Protein AF-A0A920RJ28-F1 (afdb_monomer)

Nearest PDB structures (foldseek):
  8qcb-assembly1_C  TM=6.343E-01  e=2.224E+00  Saccharomyces cerevisiae
  5ijn-assembly1_A  TM=5.041E-01  e=1.666E+00  Homo sapiens
  5ijn-assembly1_E  TM=5.041E-01  e=1.666E+00  Homo sapiens
  5a9q-assembly1_A  TM=4.238E-01  e=1.177E+00  Homo sapiens
  8ck1-assembly1_A  TM=4.047E-01  e=2.356E+00  Ribes

Sequence (187 aa):
MQGGYFAKSFAKHGPLHHLYTYGHFQPVFRGGLAGGPTTGGTIYRGHTLPAAFRGRFLCGNFLGHTGSSWSVQSTASTVAVKPHGVWLNSNDTWFGPTDLCYGPAGAVYFCRLPRSPDGTSRSRCEVGPKGNGRIYRVQAAGAAATGPGIDVVSLSSDELVKVARTSQRVVRRPGTCRNGGGVGTRR

Mean predicted aligned error: 12.64 Å

Structure (mmCIF, N/CA/C/O backbone):
data_AF-A0A920RJ28-F1
#
_entry.id   AF-A0A920RJ28-F1
#
loop_
_atom_site.group_PDB
_atom_site.id
_atom_site.type_symbol
_atom_site.label_atom_id
_atom_site.label_alt_id
_atom_site.label_comp_id
_atom_site.label_asym_id
_atom_site.label_entity_id
_atom_site.label_seq_id
_atom_site.pdbx_PDB_ins_code
_atom_site.Cartn_x
_atom_site.Cartn_y
_atom_site.Cartn_z
_atom_site.occupancy
_atom_site.B_iso_or_equiv
_atom_site.auth_seq_id
_atom_site.auth_comp_id
_atom_site.auth_asym_id
_atom_site.auth_atom_id
_atom_site.pdbx_PDB_model_num
ATOM 1 N N . MET A 1 1 ? 9.238 -17.268 -2.766 1.00 64.44 1 MET A N 1
ATOM 2 C CA . MET A 1 1 ? 9.645 -18.680 -2.629 1.00 64.44 1 MET A CA 1
ATOM 3 C C . MET A 1 1 ? 11.047 -18.725 -2.067 1.00 64.44 1 MET A C 1
ATOM 5 O O . MET A 1 1 ? 11.908 -18.021 -2.582 1.00 64.44 1 MET A O 1
ATOM 9 N N . GLN A 1 2 ? 11.267 -19.515 -1.023 1.00 78.56 2 GLN A N 1
ATOM 10 C CA . GLN A 1 2 ? 12.614 -19.789 -0.534 1.00 78.56 2 GLN A CA 1
ATOM 11 C C . GLN A 1 2 ? 13.383 -20.575 -1.609 1.00 78.56 2 GLN A C 1
ATOM 13 O O . GLN A 1 2 ? 12.824 -21.488 -2.207 1.00 78.56 2 GLN A O 1
ATOM 18 N N . GLY A 1 3 ? 14.619 -20.170 -1.914 1.00 82.56 3 GLY A N 1
ATOM 19 C CA . GLY A 1 3 ? 15.459 -20.814 -2.936 1.00 82.56 3 GLY A CA 1
ATOM 20 C C . GLY A 1 3 ? 15.139 -20.472 -4.401 1.00 82.56 3 GLY A C 1
ATOM 21 O O . GLY A 1 3 ? 15.811 -20.973 -5.295 1.00 82.56 3 GLY A O 1
ATOM 22 N N . GLY A 1 4 ? 14.146 -19.620 -4.679 1.00 84.44 4 GLY A N 1
ATOM 23 C CA . GLY A 1 4 ? 13.831 -19.195 -6.048 1.00 84.44 4 GLY A CA 1
ATOM 24 C C . GLY A 1 4 ? 14.775 -18.109 -6.579 1.00 84.44 4 GLY A C 1
ATOM 25 O O . GLY A 1 4 ? 15.183 -17.219 -5.834 1.00 84.44 4 GLY A O 1
ATOM 26 N N . TYR A 1 5 ? 15.061 -18.138 -7.884 1.00 87.88 5 TYR A N 1
ATOM 27 C CA . TYR A 1 5 ? 15.768 -17.065 -8.593 1.00 87.88 5 TYR A CA 1
ATOM 28 C C . TYR A 1 5 ? 14.782 -16.095 -9.249 1.00 87.88 5 TYR A C 1
ATOM 30 O O . TYR A 1 5 ? 13.741 -16.505 -9.759 1.00 87.88 5 TYR A O 1
ATOM 38 N N . PHE A 1 6 ? 15.124 -14.809 -9.276 1.00 87.50 6 PHE A N 1
ATOM 39 C CA . PHE A 1 6 ? 14.311 -13.745 -9.872 1.00 87.50 6 PHE A CA 1
ATOM 40 C C . PHE A 1 6 ? 15.104 -13.039 -10.967 1.00 87.50 6 PHE A C 1
ATOM 42 O O . PHE A 1 6 ? 16.331 -12.939 -10.879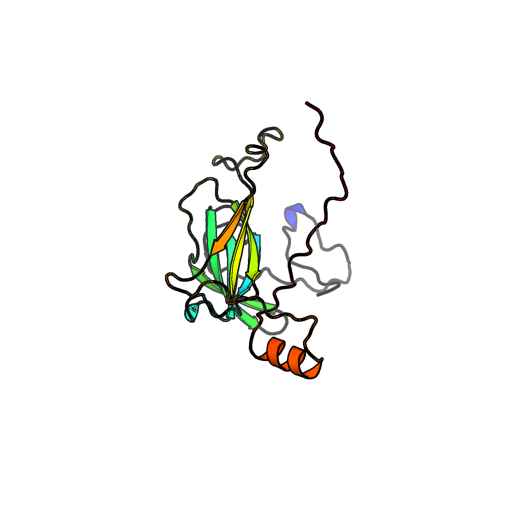 1.00 87.50 6 PHE A O 1
ATOM 49 N N . ALA A 1 7 ? 14.407 -12.554 -11.994 1.00 87.00 7 ALA A N 1
ATOM 50 C CA . ALA A 1 7 ? 15.027 -11.797 -13.072 1.00 87.00 7 ALA A CA 1
ATOM 51 C C . ALA A 1 7 ? 15.840 -10.620 -12.510 1.00 87.00 7 ALA A C 1
ATOM 53 O O . ALA A 1 7 ? 15.352 -9.827 -11.700 1.00 87.00 7 ALA A O 1
ATOM 54 N N . LYS A 1 8 ? 17.085 -10.504 -12.970 1.00 83.38 8 LYS A N 1
ATOM 55 C CA . LYS A 1 8 ? 18.011 -9.416 -12.649 1.00 83.38 8 LYS A CA 1
ATOM 56 C C . LYS A 1 8 ? 18.623 -8.881 -13.938 1.00 83.38 8 LYS A C 1
ATOM 58 O O . LYS A 1 8 ? 18.561 -9.533 -14.977 1.00 83.38 8 LYS A O 1
ATOM 63 N N . SER A 1 9 ? 19.264 -7.715 -13.874 1.00 83.44 9 SER A N 1
ATOM 64 C CA . SER A 1 9 ? 20.108 -7.264 -14.986 1.00 83.44 9 SER A CA 1
ATOM 65 C C . SER A 1 9 ? 21.349 -8.158 -15.073 1.00 83.44 9 SER A C 1
ATOM 67 O O . SER A 1 9 ? 22.323 -7.951 -14.350 1.00 83.44 9 SER A O 1
ATOM 69 N N . PHE A 1 10 ? 21.296 -9.185 -15.926 1.00 84.94 10 PHE A N 1
ATOM 70 C CA . PHE A 1 10 ? 22.378 -10.162 -16.094 1.00 84.94 10 PHE A CA 1
ATOM 71 C C . PHE A 1 10 ? 23.669 -9.524 -16.610 1.00 84.94 10 PHE A C 1
ATOM 73 O O . PHE A 1 10 ? 24.748 -9.914 -16.178 1.00 84.94 10 PHE A O 1
ATOM 80 N N . ALA A 1 11 ? 23.565 -8.481 -17.437 1.00 85.94 11 ALA A N 1
ATOM 81 C CA . ALA A 1 11 ? 24.721 -7.717 -17.901 1.00 85.94 11 ALA A CA 1
ATOM 82 C C . ALA A 1 11 ? 25.477 -7.035 -16.746 1.00 85.94 11 ALA A C 1
ATOM 84 O O . ALA A 1 11 ? 26.701 -6.993 -16.745 1.00 85.94 11 ALA A O 1
ATOM 85 N N . LYS A 1 12 ? 24.757 -6.528 -15.735 1.00 89.56 12 LYS A N 1
ATOM 86 C CA . LYS A 1 12 ? 25.361 -5.857 -14.574 1.00 89.56 12 LYS A CA 1
ATOM 87 C C . LYS A 1 12 ? 25.772 -6.827 -13.465 1.00 89.56 12 LYS A C 1
ATOM 89 O O . LYS A 1 12 ? 26.723 -6.564 -12.739 1.00 89.56 12 LYS A O 1
ATOM 94 N N . HIS A 1 13 ? 25.012 -7.902 -13.277 1.00 85.75 13 HIS A N 1
ATOM 95 C CA . HIS A 1 13 ? 25.102 -8.754 -12.089 1.00 85.75 13 HIS A CA 1
ATOM 96 C C . HIS A 1 13 ? 25.598 -10.176 -12.379 1.00 85.75 13 HIS A C 1
ATOM 98 O O . HIS A 1 13 ? 25.568 -11.012 -11.474 1.00 85.75 13 HIS A O 1
ATOM 104 N N . GLY A 1 14 ? 26.002 -10.473 -13.616 1.00 87.62 14 GLY A N 1
ATOM 105 C CA . GLY A 1 14 ? 26.472 -11.793 -14.034 1.00 87.62 14 GLY A CA 1
ATOM 106 C C . GLY A 1 14 ? 25.375 -12.869 -14.064 1.00 87.62 14 GLY A C 1
ATOM 107 O O . GLY A 1 14 ? 24.201 -12.574 -13.804 1.00 87.62 14 GLY A O 1
ATOM 108 N N . PRO A 1 15 ? 25.739 -14.128 -14.368 1.00 88.25 15 PRO A N 1
ATOM 109 C CA . PRO A 1 15 ? 24.810 -15.258 -14.444 1.00 88.25 15 PRO A CA 1
ATOM 110 C C . PRO A 1 15 ? 24.183 -15.619 -13.084 1.00 88.25 15 PRO A C 1
ATOM 112 O O . PRO A 1 15 ? 24.455 -15.001 -12.048 1.00 88.25 15 PRO A O 1
ATOM 115 N N . LEU A 1 16 ? 23.277 -16.600 -13.086 1.00 88.75 16 LEU A N 1
ATOM 116 C CA . LEU A 1 16 ? 22.742 -17.186 -11.853 1.00 88.75 16 LEU A CA 1
ATOM 117 C C . LEU A 1 16 ? 23.858 -17.964 -11.140 1.00 88.75 16 LEU A C 1
ATOM 119 O O . LEU A 1 16 ? 24.674 -18.613 -11.784 1.00 88.75 16 LEU A O 1
ATOM 123 N N . HIS A 1 17 ? 23.905 -17.884 -9.809 1.00 86.56 17 HIS A N 1
ATOM 124 C CA . HIS A 1 17 ? 25.031 -18.409 -9.022 1.00 86.56 17 HIS A CA 1
ATOM 125 C C . HIS A 1 17 ? 25.056 -19.944 -8.888 1.00 86.56 17 HIS A C 1
ATOM 127 O O . HIS A 1 17 ? 26.008 -20.475 -8.328 1.00 86.56 17 HIS A O 1
ATOM 133 N N . HIS A 1 18 ? 24.036 -20.660 -9.370 1.00 87.69 18 HIS A N 1
ATOM 134 C CA . HIS A 1 18 ? 23.936 -22.115 -9.245 1.00 87.69 18 HIS A CA 1
ATOM 135 C C . HIS A 1 18 ? 23.784 -22.771 -10.620 1.00 87.69 18 HIS A C 1
ATOM 137 O O . HIS A 1 18 ? 22.869 -22.430 -11.372 1.00 87.69 18 HIS A O 1
ATOM 143 N N . LEU A 1 19 ? 24.674 -23.721 -10.928 1.00 83.94 19 LEU A N 1
ATOM 144 C CA . LEU A 1 19 ? 24.798 -24.370 -12.242 1.00 83.94 19 LEU A CA 1
ATOM 145 C C . LEU A 1 19 ? 23.541 -25.148 -12.658 1.00 83.94 19 LEU A C 1
ATOM 147 O O . LEU A 1 19 ? 23.225 -25.208 -13.840 1.00 83.94 19 LEU A O 1
ATOM 151 N N . TYR A 1 20 ? 22.785 -25.676 -11.694 1.00 87.25 20 TYR A N 1
ATOM 152 C CA . TYR A 1 20 ? 21.543 -26.420 -11.940 1.00 87.25 20 TYR A CA 1
ATOM 153 C C . TYR A 1 20 ? 20.296 -25.538 -11.806 1.00 87.25 20 TYR A C 1
ATOM 155 O O . TYR A 1 20 ? 19.259 -25.968 -11.301 1.00 87.25 20 TYR A O 1
ATOM 163 N N . THR A 1 21 ? 20.401 -24.263 -12.187 1.00 86.62 21 THR A N 1
ATOM 164 C CA . THR A 1 21 ? 19.252 -23.353 -12.195 1.00 86.62 21 THR A CA 1
ATOM 165 C C . THR A 1 21 ? 18.575 -23.382 -13.554 1.00 86.62 21 THR A C 1
ATOM 167 O O . THR A 1 21 ? 19.073 -22.807 -14.516 1.00 86.62 21 THR A O 1
ATOM 170 N N . TYR A 1 22 ? 17.403 -24.006 -13.618 1.00 87.25 22 TYR A N 1
ATOM 171 C CA . TYR A 1 22 ? 16.651 -24.176 -14.866 1.00 87.25 22 TYR A CA 1
ATOM 172 C C . TYR A 1 22 ? 15.768 -22.975 -15.239 1.00 87.25 22 TYR A C 1
ATOM 174 O O . TYR A 1 22 ? 15.120 -22.982 -16.281 1.00 87.25 22 TYR A O 1
ATOM 182 N N . GLY A 1 23 ? 15.714 -21.931 -14.407 1.00 87.81 23 GLY A N 1
ATOM 183 C CA . GLY A 1 23 ? 14.909 -20.750 -14.698 1.00 87.81 23 GLY A CA 1
ATOM 184 C C . GLY A 1 23 ? 14.885 -19.717 -13.579 1.00 87.81 23 GLY A C 1
ATOM 185 O O . GLY A 1 23 ? 15.504 -19.877 -12.528 1.00 87.81 23 GLY A O 1
ATOM 186 N N . HIS A 1 24 ? 14.158 -18.630 -13.821 1.00 88.06 24 HIS A N 1
ATOM 187 C CA . HIS A 1 24 ? 13.937 -17.562 -12.855 1.00 88.06 24 HIS A CA 1
ATOM 188 C C . HIS A 1 24 ? 12.551 -16.941 -13.049 1.00 88.06 24 HIS A C 1
ATOM 190 O O . HIS A 1 24 ? 12.011 -16.915 -14.156 1.00 88.06 24 HIS A O 1
ATOM 196 N N . PHE A 1 25 ? 11.979 -16.410 -11.972 1.00 87.19 25 PHE A N 1
ATOM 197 C CA . PHE A 1 25 ? 10.703 -15.709 -12.022 1.00 87.19 25 PHE A CA 1
ATOM 198 C C . PHE A 1 25 ? 10.869 -14.353 -12.698 1.00 87.19 25 PHE A C 1
ATOM 200 O O . PHE A 1 25 ? 11.724 -13.548 -12.311 1.00 87.19 25 PHE A O 1
ATOM 207 N N . GLN A 1 26 ? 10.025 -14.094 -13.692 1.00 85.62 26 GLN A N 1
ATOM 208 C CA . GLN A 1 26 ? 9.959 -12.788 -14.331 1.00 85.62 26 GLN A CA 1
ATOM 209 C C . GLN A 1 26 ? 9.373 -11.743 -13.374 1.00 85.62 26 GLN A C 1
ATOM 211 O O . GLN A 1 26 ? 8.572 -12.088 -12.496 1.00 85.62 26 GLN A O 1
ATOM 216 N N . PRO A 1 27 ? 9.747 -10.459 -13.518 1.00 80.88 27 PRO A N 1
ATOM 217 C CA . PRO A 1 27 ? 9.109 -9.394 -12.770 1.00 80.88 27 PRO A CA 1
ATOM 218 C C . PRO A 1 27 ? 7.626 -9.349 -13.128 1.00 80.88 27 PRO A C 1
ATOM 220 O O . PRO A 1 27 ? 7.249 -9.500 -14.289 1.00 80.88 27 PRO A O 1
ATOM 223 N N . VAL A 1 28 ? 6.782 -9.088 -12.135 1.00 80.75 28 VAL A N 1
ATOM 224 C CA . VAL A 1 28 ? 5.360 -8.853 -12.381 1.00 80.75 28 VAL A CA 1
ATOM 225 C C . VAL A 1 28 ? 5.213 -7.624 -13.284 1.00 80.75 28 VAL A C 1
ATOM 227 O O . VAL A 1 28 ? 5.706 -6.541 -12.951 1.00 80.75 28 VAL A O 1
ATOM 230 N N . PHE A 1 29 ? 4.543 -7.790 -14.427 1.00 72.38 29 PHE A N 1
ATOM 231 C CA . PHE A 1 29 ? 4.289 -6.704 -15.371 1.00 72.38 29 PHE A CA 1
ATOM 232 C C . PHE A 1 29 ? 3.401 -5.630 -14.728 1.00 72.38 29 PHE A C 1
ATOM 234 O O . PHE A 1 29 ? 2.326 -5.925 -14.217 1.00 72.38 29 PHE A O 1
ATOM 241 N N . ARG A 1 30 ? 3.853 -4.370 -14.750 1.00 67.69 30 ARG A N 1
ATOM 242 C CA . ARG A 1 30 ? 3.232 -3.254 -14.007 1.00 67.69 30 ARG A CA 1
ATOM 243 C C . ARG A 1 30 ? 2.289 -2.382 -14.842 1.00 67.69 30 ARG A C 1
ATOM 245 O O . ARG A 1 30 ? 1.979 -1.267 -14.436 1.00 67.69 30 ARG A O 1
ATOM 252 N N . GLY A 1 31 ? 1.850 -2.846 -16.013 1.00 63.41 31 GLY A N 1
ATOM 253 C CA . GLY A 1 31 ? 0.795 -2.177 -16.788 1.00 63.41 31 GLY A CA 1
ATOM 254 C C . GLY A 1 31 ? 1.053 -0.706 -17.150 1.00 63.41 31 GLY A C 1
ATOM 255 O O . GLY A 1 31 ? 0.093 0.022 -17.367 1.00 63.41 31 GLY A O 1
ATOM 256 N N . GLY A 1 32 ? 2.312 -0.253 -17.180 1.00 61.50 32 GLY A N 1
ATOM 257 C CA . GLY A 1 32 ? 2.684 1.078 -17.672 1.00 61.50 32 GLY A CA 1
ATOM 258 C C . GLY A 1 32 ? 2.475 2.267 -16.725 1.00 61.50 32 GLY A C 1
ATOM 259 O O . GLY A 1 32 ? 2.613 3.398 -17.183 1.00 61.50 32 GLY A O 1
ATOM 260 N N . LEU A 1 33 ? 2.175 2.080 -15.428 1.00 63.50 33 LEU A N 1
ATOM 261 C CA . LEU A 1 33 ? 2.169 3.231 -14.508 1.00 63.50 33 LEU A CA 1
ATOM 262 C C . LEU A 1 33 ? 3.578 3.822 -14.362 1.00 63.50 33 LEU A C 1
ATOM 264 O O . LEU A 1 33 ? 4.526 3.116 -14.014 1.00 63.50 33 LEU A O 1
ATOM 268 N N . ALA A 1 34 ? 3.683 5.132 -14.590 1.00 59.66 34 ALA A N 1
ATOM 269 C CA . ALA A 1 34 ? 4.899 5.897 -14.365 1.00 59.66 34 ALA A CA 1
ATOM 270 C C . ALA A 1 34 ? 5.198 6.005 -12.860 1.00 59.66 34 ALA A C 1
ATOM 272 O O . ALA A 1 34 ? 4.321 6.297 -12.044 1.00 59.66 34 ALA A O 1
ATOM 273 N N . GLY A 1 35 ? 6.451 5.767 -12.487 1.00 56.12 35 GLY A N 1
ATOM 274 C CA . GLY A 1 35 ? 6.881 5.714 -11.093 1.00 56.12 35 GLY A CA 1
ATOM 275 C C . GLY A 1 35 ? 7.811 4.535 -10.857 1.00 56.12 35 GLY A C 1
ATOM 276 O O . GLY A 1 35 ? 7.706 3.500 -11.510 1.00 56.12 35 GLY A O 1
ATOM 277 N N . GLY A 1 36 ? 8.772 4.716 -9.957 1.00 59.28 36 GLY A N 1
ATOM 278 C CA . GLY A 1 36 ? 9.772 3.704 -9.630 1.00 59.28 36 GLY A CA 1
ATOM 279 C C . GLY A 1 36 ? 9.195 2.469 -8.924 1.00 59.28 36 GLY A C 1
ATOM 280 O O . GLY A 1 36 ? 7.993 2.206 -8.977 1.00 59.28 36 GLY A O 1
ATOM 281 N N . PRO A 1 37 ? 10.033 1.661 -8.253 1.00 59.16 37 PRO A N 1
ATOM 282 C CA . PRO A 1 37 ? 9.531 0.572 -7.421 1.00 59.16 37 PRO A CA 1
ATOM 283 C C . PRO A 1 37 ? 8.493 1.098 -6.427 1.00 59.16 37 PRO A C 1
ATOM 285 O O . PRO A 1 37 ? 8.735 2.086 -5.737 1.00 59.16 37 PRO A O 1
ATOM 288 N N . THR A 1 38 ? 7.337 0.437 -6.378 1.00 73.19 38 THR A N 1
ATOM 289 C CA . THR A 1 38 ? 6.329 0.685 -5.350 1.00 73.19 38 THR A CA 1
ATOM 290 C C . THR A 1 38 ? 6.970 0.419 -3.994 1.00 73.19 38 THR A C 1
ATOM 292 O O . THR A 1 38 ? 7.473 -0.683 -3.753 1.00 73.19 38 THR A O 1
ATOM 295 N N . THR A 1 39 ? 7.010 1.435 -3.143 1.00 79.88 39 THR A N 1
ATOM 296 C CA . THR A 1 39 ? 7.654 1.390 -1.831 1.00 79.88 39 THR A CA 1
ATOM 297 C C . THR A 1 39 ? 6.615 1.086 -0.773 1.00 79.88 39 THR A C 1
ATOM 299 O O . THR A 1 39 ? 5.679 1.865 -0.574 1.00 79.88 39 THR A O 1
ATOM 302 N N . GLY A 1 40 ? 6.781 -0.075 -0.139 1.00 86.06 40 GLY A N 1
ATOM 303 C CA . GLY A 1 40 ? 5.833 -0.598 0.835 1.00 86.06 40 GLY A CA 1
ATOM 304 C C . GLY A 1 40 ? 4.423 -0.762 0.266 1.00 86.06 40 GLY A C 1
ATOM 305 O O . GLY A 1 40 ? 4.122 -0.422 -0.884 1.00 86.06 40 GLY A O 1
ATOM 306 N N . GLY A 1 41 ? 3.532 -1.336 1.061 1.00 90.44 41 GLY A N 1
ATOM 307 C CA . GLY A 1 41 ? 2.168 -1.566 0.612 1.00 90.44 41 GLY A CA 1
ATOM 308 C C . GLY A 1 41 ? 1.462 -2.692 1.336 1.00 90.44 41 GLY A C 1
ATOM 309 O O . GLY A 1 41 ? 2.067 -3.536 1.993 1.00 90.44 41 GLY A O 1
ATOM 310 N N . THR A 1 42 ? 0.145 -2.721 1.177 1.00 92.62 42 THR A N 1
ATOM 311 C CA . THR A 1 42 ? -0.708 -3.725 1.806 1.00 92.62 42 THR A CA 1
ATOM 312 C C . THR A 1 42 ? -1.959 -3.987 0.974 1.00 92.62 42 THR A C 1
ATOM 314 O O . THR A 1 42 ? -2.424 -3.120 0.231 1.00 92.62 42 THR A O 1
ATOM 317 N N . ILE A 1 43 ? -2.529 -5.186 1.106 1.00 92.69 43 ILE A N 1
ATOM 318 C CA . ILE A 1 43 ? -3.866 -5.481 0.583 1.00 92.69 43 ILE A CA 1
ATOM 319 C C . ILE A 1 43 ? -4.884 -4.872 1.541 1.00 92.69 43 ILE A C 1
ATOM 321 O O . ILE A 1 43 ? -5.000 -5.304 2.689 1.00 92.69 43 ILE A O 1
ATOM 325 N N . TYR A 1 44 ? -5.632 -3.875 1.080 1.00 93.00 44 TYR A N 1
ATOM 326 C CA . TYR A 1 44 ? -6.584 -3.171 1.923 1.00 93.00 44 TYR A CA 1
ATOM 327 C C . TYR A 1 44 ? -7.800 -4.044 2.244 1.00 93.00 44 TYR A C 1
ATOM 329 O O . TYR A 1 44 ? -8.613 -4.353 1.373 1.00 93.00 44 TYR A O 1
ATOM 337 N N . ARG A 1 45 ? -7.947 -4.425 3.515 1.00 89.62 45 ARG A N 1
ATOM 338 C CA . ARG A 1 45 ? -9.108 -5.183 4.025 1.00 89.62 45 ARG A CA 1
ATOM 339 C C . ARG A 1 45 ? -9.964 -4.371 5.000 1.00 89.62 45 ARG A C 1
ATOM 341 O O . ARG A 1 45 ? -10.883 -4.906 5.609 1.00 89.62 45 ARG A O 1
ATOM 348 N N . GLY A 1 46 ? -9.669 -3.077 5.133 1.00 85.12 46 GLY A N 1
ATOM 349 C CA . GLY A 1 46 ? -10.450 -2.157 5.948 1.00 85.12 46 GLY A CA 1
ATOM 350 C C . GLY A 1 46 ? -11.809 -1.817 5.329 1.00 85.12 46 GLY A C 1
ATOM 351 O O . GLY A 1 46 ? -12.123 -2.167 4.191 1.00 85.12 46 GLY A O 1
ATOM 352 N N . HIS A 1 47 ? -12.626 -1.103 6.099 1.00 85.12 47 HIS A N 1
ATOM 353 C CA . HIS A 1 47 ? -14.000 -0.767 5.724 1.00 85.12 47 HIS A CA 1
ATOM 354 C C . HIS A 1 47 ? -14.243 0.734 5.538 1.00 85.12 47 HIS A C 1
ATOM 356 O O . HIS A 1 47 ? -15.289 1.089 4.999 1.00 85.12 47 HIS A O 1
ATOM 362 N N . THR A 1 48 ? -13.310 1.597 5.956 1.00 86.38 48 THR A N 1
ATOM 363 C CA . THR A 1 48 ? -13.509 3.055 5.977 1.00 86.38 48 THR A CA 1
ATOM 364 C C . THR A 1 48 ? -13.192 3.744 4.662 1.00 86.38 48 THR A C 1
ATOM 366 O O . THR A 1 48 ? -13.732 4.813 4.421 1.00 86.38 48 THR A O 1
ATOM 369 N N . LEU A 1 49 ? -12.297 3.204 3.833 1.00 88.38 49 LEU A N 1
ATOM 370 C CA . LEU A 1 49 ? -12.122 3.706 2.471 1.00 88.38 49 LEU A CA 1
ATOM 371 C C . LEU A 1 49 ? -13.283 3.223 1.586 1.00 88.38 49 LEU A C 1
ATOM 373 O O . LEU A 1 49 ? -13.899 2.196 1.901 1.00 88.38 49 LEU A O 1
ATOM 377 N N . PRO A 1 50 ? -13.564 3.920 0.466 1.00 89.25 50 PRO A N 1
ATOM 378 C CA . PRO A 1 50 ? -14.565 3.490 -0.504 1.00 89.25 50 PRO A CA 1
ATOM 379 C C . PRO A 1 50 ? -14.437 2.009 -0.864 1.00 89.25 50 PRO A C 1
ATOM 381 O O . PRO A 1 50 ? -13.327 1.487 -0.997 1.00 89.25 50 PRO A O 1
ATOM 384 N N . ALA A 1 51 ? -15.577 1.341 -1.070 1.00 89.56 51 ALA A N 1
ATOM 385 C CA . ALA A 1 51 ? -15.633 -0.096 -1.346 1.00 89.56 51 ALA A CA 1
ATOM 386 C C . ALA A 1 51 ? -14.740 -0.515 -2.525 1.00 89.56 51 ALA A C 1
ATOM 388 O O . ALA A 1 51 ? -14.180 -1.607 -2.508 1.00 89.56 51 ALA A O 1
ATOM 389 N N . ALA A 1 52 ? -14.529 0.388 -3.489 1.00 90.38 52 ALA A N 1
ATOM 390 C CA . ALA A 1 52 ? -13.620 0.194 -4.609 1.00 90.38 52 ALA A CA 1
ATOM 391 C C . ALA A 1 52 ? -12.189 -0.182 -4.184 1.00 90.38 52 ALA A C 1
ATOM 393 O O . ALA A 1 52 ? -11.541 -0.927 -4.904 1.00 90.38 52 ALA A O 1
ATOM 394 N N . PHE A 1 53 ? -11.683 0.284 -3.038 1.00 91.31 53 PHE A N 1
ATOM 395 C CA . PHE A 1 53 ? -10.324 -0.033 -2.579 1.00 91.31 53 PHE A CA 1
ATOM 396 C C . PHE A 1 53 ? -10.213 -1.367 -1.836 1.00 91.31 53 PHE A C 1
ATOM 398 O O . PHE A 1 53 ? -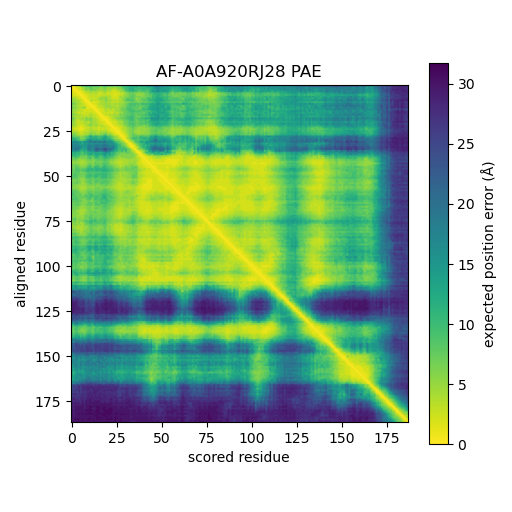9.102 -1.839 -1.603 1.00 91.31 53 PHE A O 1
ATOM 405 N N . ARG A 1 54 ? -11.329 -1.995 -1.456 1.00 91.31 54 ARG A N 1
ATOM 406 C CA . ARG A 1 54 ? -11.312 -3.261 -0.712 1.00 91.31 54 ARG A CA 1
ATOM 407 C C . ARG A 1 54 ? -10.744 -4.378 -1.584 1.00 91.31 54 ARG A C 1
ATOM 409 O O . ARG A 1 54 ? -11.120 -4.527 -2.741 1.00 91.31 54 ARG A O 1
ATOM 416 N N . GLY A 1 55 ? -9.804 -5.139 -1.030 1.00 91.56 55 GLY A N 1
ATOM 417 C CA . GLY A 1 55 ? -9.073 -6.189 -1.742 1.00 91.56 55 GLY A CA 1
ATOM 418 C C . GLY A 1 55 ? -8.025 -5.675 -2.734 1.00 91.56 55 GLY A C 1
ATOM 419 O O . GLY A 1 55 ? -7.332 -6.488 -3.341 1.00 91.56 55 GLY A O 1
ATOM 420 N N . ARG A 1 56 ? -7.865 -4.353 -2.896 1.00 92.44 56 ARG A N 1
ATOM 421 C CA . ARG A 1 56 ? -6.803 -3.785 -3.734 1.00 92.44 56 ARG A CA 1
ATOM 422 C C . ARG A 1 56 ? -5.489 -3.715 -2.970 1.00 92.44 56 ARG A C 1
ATOM 424 O O . ARG A 1 56 ? -5.463 -3.463 -1.765 1.00 92.44 56 ARG A O 1
ATOM 431 N N . PHE A 1 57 ? -4.393 -3.889 -3.695 1.00 92.25 57 PHE A N 1
ATOM 432 C CA . PHE A 1 57 ? -3.063 -3.560 -3.211 1.00 92.25 57 PHE A CA 1
ATOM 433 C C . PHE A 1 57 ? -2.873 -2.048 -3.272 1.00 92.25 57 PHE A C 1
ATOM 435 O O . PHE A 1 57 ? -2.933 -1.451 -4.349 1.00 92.25 57 PHE A O 1
ATOM 442 N N . LEU A 1 58 ? -2.688 -1.431 -2.110 1.00 92.56 58 LEU A N 1
ATOM 443 C CA . LEU A 1 58 ? -2.347 -0.021 -1.975 1.00 92.56 58 LEU A CA 1
ATOM 444 C C . LEU A 1 58 ? -0.856 0.073 -1.678 1.00 92.56 58 LEU A C 1
ATOM 446 O O . LEU A 1 58 ? -0.369 -0.604 -0.773 1.00 92.56 58 LEU A O 1
ATOM 450 N N . CYS A 1 59 ? -0.141 0.923 -2.404 1.00 90.81 59 CYS A N 1
ATOM 451 C CA . CYS A 1 59 ? 1.297 1.111 -2.219 1.00 90.81 59 CYS A CA 1
ATOM 452 C C . CYS A 1 59 ? 1.716 2.572 -2.381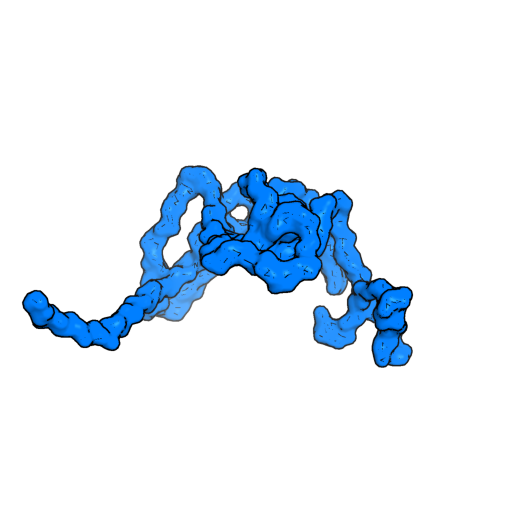 1.00 90.81 59 CYS A C 1
ATOM 454 O O . CYS A 1 59 ? 0.998 3.381 -2.982 1.00 90.81 59 CYS A O 1
ATOM 456 N N . GLY A 1 60 ? 2.895 2.896 -1.848 1.00 88.88 60 GLY A N 1
ATOM 457 C CA . GLY A 1 60 ? 3.558 4.175 -2.069 1.00 88.88 60 GLY A CA 1
ATOM 458 C C . GLY A 1 60 ? 4.286 4.212 -3.412 1.00 88.88 60 GLY A C 1
ATOM 459 O O . GLY A 1 60 ? 4.755 3.194 -3.922 1.00 88.88 60 GLY A O 1
ATOM 460 N N . ASN A 1 61 ? 4.390 5.403 -3.987 1.00 85.38 61 ASN A N 1
ATOM 461 C CA . ASN A 1 61 ? 5.243 5.727 -5.120 1.00 85.38 61 ASN A CA 1
ATOM 462 C C . ASN A 1 61 ? 6.245 6.791 -4.668 1.00 85.38 61 ASN A C 1
ATOM 464 O O . ASN A 1 61 ? 5.986 7.991 -4.763 1.00 85.38 61 ASN A O 1
ATOM 468 N N . PHE A 1 62 ? 7.390 6.332 -4.162 1.00 80.56 62 PHE A N 1
ATOM 469 C CA . PHE A 1 62 ? 8.424 7.209 -3.620 1.00 80.56 62 PHE A CA 1
ATOM 470 C C . PHE A 1 62 ? 8.981 8.213 -4.640 1.00 80.56 62 PHE A C 1
ATOM 472 O O . PHE A 1 62 ? 9.313 9.330 -4.263 1.00 80.56 62 PHE A O 1
ATOM 479 N N . LEU A 1 63 ? 9.086 7.836 -5.922 1.00 79.25 63 LEU A N 1
ATOM 480 C CA . LEU A 1 63 ? 9.612 8.729 -6.966 1.00 79.25 63 LEU A CA 1
ATOM 481 C C . LEU A 1 63 ? 8.551 9.660 -7.552 1.00 79.25 63 LEU A C 1
ATOM 483 O O . LEU A 1 63 ? 8.884 10.747 -8.000 1.00 79.25 63 LEU A O 1
ATOM 487 N N . GLY A 1 64 ? 7.295 9.219 -7.593 1.00 80.25 64 GLY A N 1
ATOM 488 C CA . GLY A 1 64 ? 6.190 9.997 -8.151 1.00 80.25 64 GLY A CA 1
ATOM 489 C C . GLY A 1 64 ? 5.365 10.736 -7.106 1.00 80.25 64 GLY A C 1
ATOM 490 O O . GLY A 1 64 ? 4.251 11.127 -7.430 1.00 80.25 64 GLY A O 1
ATOM 491 N N . HIS A 1 65 ? 5.851 10.852 -5.866 1.00 85.19 65 HIS A N 1
ATOM 492 C CA . HIS A 1 65 ? 5.222 11.599 -4.769 1.00 85.19 65 HIS A CA 1
ATOM 493 C C . HIS A 1 65 ? 3.721 11.329 -4.592 1.00 85.19 65 HIS A C 1
ATOM 495 O O . HIS A 1 65 ? 2.913 12.226 -4.366 1.00 85.19 65 HIS A O 1
ATOM 501 N N . THR A 1 66 ? 3.326 10.069 -4.747 1.00 88.12 66 THR A N 1
ATOM 502 C CA . THR A 1 66 ? 1.921 9.640 -4.790 1.00 88.12 66 THR A CA 1
ATOM 503 C C . THR A 1 66 ? 1.768 8.253 -4.174 1.00 88.12 66 THR A C 1
ATOM 505 O O . THR A 1 66 ? 2.745 7.592 -3.835 1.00 88.12 66 THR A O 1
ATOM 508 N N . GLY A 1 67 ? 0.535 7.787 -4.011 1.00 89.50 67 GLY A N 1
ATOM 509 C CA . GLY A 1 67 ? 0.208 6.388 -3.766 1.00 89.50 67 GLY A CA 1
ATOM 510 C C . GLY A 1 67 ? -0.598 5.820 -4.927 1.00 89.50 67 GLY A C 1
ATOM 511 O O . GLY A 1 67 ? -1.499 6.482 -5.443 1.00 89.50 67 GLY A O 1
ATOM 512 N N . SER A 1 68 ? -0.316 4.580 -5.319 1.00 89.56 68 SER A N 1
ATOM 513 C CA . SER A 1 68 ? -1.013 3.872 -6.401 1.00 89.56 68 SER A CA 1
ATOM 514 C C . SER A 1 68 ? -1.791 2.659 -5.888 1.00 89.56 68 SER A C 1
ATOM 516 O O . SER A 1 68 ? -1.475 2.090 -4.841 1.00 89.56 68 SER A O 1
ATOM 518 N N . SER A 1 69 ? -2.882 2.333 -6.582 1.00 90.50 69 SER A N 1
ATOM 519 C CA . SER A 1 69 ? -3.742 1.195 -6.256 1.00 90.50 69 SER A CA 1
ATOM 520 C C . SER A 1 69 ? -3.768 0.188 -7.398 1.00 90.50 69 SER A C 1
ATOM 522 O O . SER A 1 69 ? -3.764 0.563 -8.572 1.00 90.50 69 SER A O 1
ATOM 524 N N . TRP A 1 70 ? -3.796 -1.094 -7.045 1.00 90.31 70 TRP A N 1
ATOM 525 C CA . TRP A 1 70 ? -3.649 -2.201 -7.983 1.00 90.31 70 TRP A CA 1
ATOM 526 C C . TRP A 1 70 ? -4.611 -3.331 -7.638 1.00 90.31 70 TRP A C 1
ATOM 528 O O . TRP A 1 70 ? -4.843 -3.627 -6.464 1.00 90.31 70 TRP A O 1
ATOM 538 N N . SER A 1 71 ? -5.160 -3.987 -8.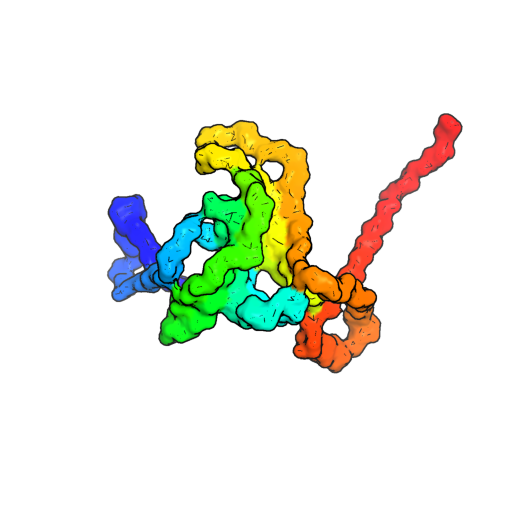653 1.00 90.56 71 SER A N 1
ATOM 539 C CA . SER A 1 71 ? -5.758 -5.308 -8.484 1.00 90.56 71 SER A CA 1
ATOM 540 C C . SER A 1 71 ? -4.657 -6.350 -8.596 1.00 90.56 71 SER A C 1
ATOM 542 O O . SER A 1 71 ? -3.725 -6.188 -9.381 1.00 90.56 71 SER A O 1
ATOM 544 N N . VAL A 1 72 ? -4.759 -7.397 -7.783 1.00 89.69 72 VAL A N 1
ATOM 545 C CA . VAL A 1 72 ? -3.824 -8.521 -7.761 1.00 89.69 72 VAL A CA 1
ATOM 546 C C . VAL A 1 72 ? -4.637 -9.783 -7.992 1.00 89.69 72 VAL A C 1
ATOM 548 O O . VAL A 1 72 ? -5.640 -10.002 -7.314 1.00 89.69 72 VAL A O 1
ATOM 551 N N . GLN A 1 73 ? -4.222 -10.594 -8.955 1.00 88.94 73 GLN A N 1
ATOM 552 C CA . GLN A 1 73 ? -4.850 -11.868 -9.286 1.00 88.94 73 GLN A CA 1
ATOM 553 C C . GLN A 1 73 ? -3.785 -12.959 -9.278 1.00 88.94 73 GLN A C 1
ATOM 555 O O . GLN A 1 73 ? -2.651 -12.728 -9.696 1.00 88.94 73 GLN A O 1
ATOM 560 N N . SER A 1 74 ? -4.126 -14.144 -8.780 1.00 89.12 74 SER A N 1
ATOM 561 C CA . SER A 1 74 ? -3.233 -15.297 -8.865 1.00 89.12 74 SER A CA 1
ATOM 562 C C . SER A 1 74 ? -3.078 -15.737 -10.321 1.00 89.12 74 SER A C 1
ATOM 564 O O . SER A 1 74 ? -4.014 -15.681 -11.119 1.00 89.12 74 SER A O 1
ATOM 566 N N . THR A 1 75 ? -1.877 -16.168 -10.691 1.00 86.75 75 THR A N 1
ATOM 567 C CA . THR A 1 75 ? -1.583 -16.704 -12.024 1.00 86.75 75 THR A CA 1
ATOM 568 C C . THR A 1 75 ? -0.589 -17.845 -11.864 1.00 86.75 75 THR A C 1
ATOM 570 O O . THR A 1 75 ? 0.610 -17.621 -11.735 1.00 86.75 75 THR A O 1
ATOM 573 N N . ALA A 1 76 ? -1.092 -19.082 -11.820 1.00 85.62 76 ALA A N 1
ATOM 574 C CA . ALA A 1 76 ? -0.302 -20.263 -11.463 1.00 85.62 76 ALA A CA 1
ATOM 575 C C . ALA A 1 76 ? 0.498 -20.032 -10.160 1.00 85.62 76 ALA A C 1
ATOM 577 O O . ALA A 1 76 ? -0.083 -19.700 -9.129 1.00 85.62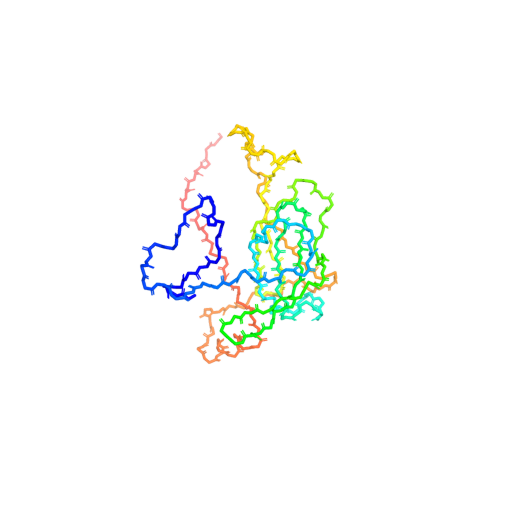 76 ALA A O 1
ATOM 578 N N . SER A 1 77 ? 1.825 -20.172 -10.199 1.00 82.69 77 SER A N 1
ATOM 579 C CA . SER A 1 77 ? 2.716 -19.933 -9.055 1.00 82.69 77 SER A CA 1
ATOM 580 C C . SER A 1 77 ? 3.140 -18.465 -8.878 1.00 82.69 77 SER A C 1
ATOM 582 O O . SER A 1 77 ? 4.031 -18.182 -8.076 1.00 82.69 77 SER A O 1
ATOM 584 N N . THR A 1 78 ? 2.553 -17.529 -9.630 1.00 84.00 78 THR A N 1
ATOM 585 C CA . THR A 1 78 ? 2.860 -16.091 -9.589 1.00 84.00 78 THR A CA 1
ATOM 586 C C . THR A 1 78 ? 1.586 -15.253 -9.418 1.00 84.00 78 THR A C 1
ATOM 588 O O . THR A 1 78 ? 0.507 -15.771 -9.120 1.00 84.00 78 THR A O 1
ATOM 591 N N . VAL A 1 79 ? 1.715 -13.931 -9.549 1.00 86.31 79 VAL A N 1
ATOM 592 C CA . VAL A 1 79 ? 0.590 -12.994 -9.526 1.00 86.31 79 VAL A CA 1
ATOM 593 C C . VAL A 1 79 ? 0.654 -12.064 -10.731 1.00 86.31 79 VAL A C 1
ATOM 595 O O . VAL A 1 79 ? 1.732 -11.609 -11.116 1.00 86.31 79 VAL A O 1
ATOM 598 N N . ALA A 1 80 ? -0.509 -11.748 -11.288 1.00 86.12 80 ALA A N 1
ATOM 599 C CA . ALA A 1 80 ? -0.697 -10.662 -12.234 1.00 86.12 80 ALA A CA 1
ATOM 600 C C . ALA A 1 80 ? -1.267 -9.445 -11.499 1.00 86.12 80 ALA A C 1
ATOM 602 O O . ALA A 1 80 ? -2.070 -9.583 -10.572 1.00 86.12 80 ALA A O 1
ATOM 603 N N . VAL A 1 81 ? -0.858 -8.245 -11.912 1.00 87.19 81 VAL A N 1
ATOM 604 C CA . VAL A 1 81 ? -1.386 -6.998 -11.351 1.00 87.19 81 VAL A CA 1
ATOM 605 C C . VAL A 1 81 ? -1.908 -6.087 -12.445 1.00 87.19 81 VAL A C 1
ATOM 607 O O . VAL A 1 81 ? -1.339 -6.018 -13.533 1.00 87.19 81 VAL A O 1
ATOM 610 N N . LYS A 1 82 ? -2.977 -5.353 -12.140 1.00 87.69 82 LYS A N 1
ATOM 611 C CA . LYS A 1 82 ? -3.519 -4.320 -13.023 1.00 87.69 82 LYS A CA 1
ATOM 612 C C . LYS A 1 82 ? -3.619 -2.989 -12.274 1.00 87.69 82 LYS A C 1
ATOM 614 O O . LYS A 1 82 ? -4.207 -2.942 -11.189 1.00 87.69 82 LYS A O 1
ATOM 619 N N . PRO A 1 83 ? -3.050 -1.903 -12.824 1.00 86.88 83 PRO A N 1
ATOM 620 C CA . PRO A 1 83 ? -3.121 -0.595 -12.194 1.00 86.88 83 PRO A CA 1
ATOM 621 C C . PRO A 1 83 ? -4.543 -0.028 -12.222 1.00 86.88 83 PRO A C 1
ATOM 623 O O . PRO A 1 83 ? -5.252 -0.141 -13.220 1.00 86.88 83 PRO A O 1
ATOM 626 N N . HIS A 1 84 ? -4.933 0.634 -11.133 1.00 87.31 84 HIS A N 1
ATOM 627 C CA . HIS A 1 84 ? -6.163 1.429 -11.022 1.00 87.31 84 HIS A CA 1
ATOM 628 C C . HIS A 1 84 ? -5.884 2.932 -10.859 1.00 87.31 84 HIS A C 1
ATOM 630 O O . HIS A 1 84 ? -6.809 3.706 -10.634 1.00 87.31 84 HIS A O 1
ATOM 636 N N . GLY A 1 85 ? -4.619 3.346 -10.979 1.00 86.75 85 GLY A N 1
ATOM 637 C CA . GLY A 1 85 ? -4.198 4.743 -10.889 1.00 86.75 85 GLY A CA 1
ATOM 638 C C . GLY A 1 85 ? -3.822 5.190 -9.476 1.00 86.75 85 GLY A C 1
ATOM 639 O O . GLY A 1 85 ? -3.542 4.374 -8.588 1.00 86.75 85 GLY A O 1
ATOM 640 N N . VAL A 1 86 ? -3.774 6.510 -9.297 1.00 88.88 86 VAL A N 1
ATOM 641 C CA . VAL A 1 86 ? -3.373 7.179 -8.054 1.00 88.88 86 VAL A CA 1
ATOM 642 C C . VAL A 1 86 ? -4.546 7.194 -7.073 1.00 88.88 86 VAL A C 1
ATOM 644 O O . VAL A 1 86 ? -5.631 7.654 -7.412 1.00 88.88 86 VAL A O 1
ATOM 647 N N . TRP A 1 87 ? -4.333 6.696 -5.853 1.00 87.75 87 TRP A N 1
ATOM 648 C CA . TRP A 1 87 ? -5.331 6.750 -4.769 1.00 87.75 87 TRP A CA 1
ATOM 649 C C . TRP A 1 87 ? -5.012 7.818 -3.721 1.00 87.75 87 TRP A C 1
ATOM 651 O O . TRP A 1 87 ? -5.892 8.218 -2.963 1.00 87.75 87 TRP A O 1
ATOM 661 N N . LEU A 1 88 ? -3.755 8.262 -3.670 1.00 88.00 88 LEU A N 1
ATOM 662 C CA . LEU A 1 88 ? -3.267 9.254 -2.726 1.00 88.00 88 LEU A CA 1
ATOM 663 C C . LEU A 1 88 ? -2.338 10.221 -3.453 1.00 88.00 88 LEU A C 1
ATOM 665 O O . LEU A 1 88 ? -1.338 9.807 -4.036 1.00 88.00 88 LEU A O 1
ATOM 669 N N . ASN A 1 89 ? -2.644 11.509 -3.383 1.00 89.06 89 ASN A N 1
ATOM 670 C CA . ASN A 1 89 ? -1.778 12.564 -3.882 1.00 89.06 89 ASN A CA 1
ATOM 671 C C . ASN A 1 89 ? -1.764 13.701 -2.860 1.00 89.06 89 ASN A C 1
ATOM 673 O O . ASN A 1 89 ? -2.812 14.268 -2.562 1.00 89.06 89 ASN A O 1
ATOM 677 N N . SER A 1 90 ? -0.594 13.999 -2.298 1.00 80.62 90 SER A N 1
ATOM 678 C CA . SER A 1 90 ? -0.441 15.112 -1.358 1.00 80.62 90 SER A CA 1
ATOM 679 C C . SER A 1 90 ? -0.175 16.447 -2.055 1.00 80.62 90 SER A C 1
ATOM 681 O O . SER A 1 90 ? -0.168 17.467 -1.375 1.00 80.62 90 SER A O 1
ATOM 683 N N . ASN A 1 91 ? 0.096 16.439 -3.369 1.00 84.81 91 ASN A N 1
ATOM 684 C CA . ASN A 1 91 ? 0.586 17.584 -4.144 1.00 84.81 91 ASN A CA 1
ATOM 685 C C . ASN A 1 91 ? 1.813 18.263 -3.503 1.00 84.81 91 ASN A C 1
ATOM 687 O O . ASN A 1 91 ? 1.995 19.471 -3.610 1.00 84.81 91 ASN A O 1
ATOM 691 N N . ASP A 1 92 ? 2.650 17.479 -2.819 1.00 81.19 92 ASP A N 1
ATOM 692 C CA . ASP A 1 92 ? 3.834 17.962 -2.110 1.00 81.19 92 ASP A CA 1
ATOM 693 C C . ASP A 1 92 ? 5.061 17.232 -2.654 1.00 81.19 92 ASP A C 1
ATOM 695 O O . ASP A 1 92 ? 5.153 16.007 -2.580 1.00 81.19 92 ASP A O 1
ATOM 699 N N . THR A 1 93 ? 6.012 17.986 -3.194 1.00 79.12 93 THR A N 1
ATOM 700 C CA . THR A 1 93 ? 7.245 17.462 -3.801 1.00 79.12 93 THR A CA 1
ATOM 701 C C . THR A 1 93 ? 8.173 16.789 -2.794 1.00 79.12 93 THR A C 1
ATOM 703 O O . THR A 1 93 ? 9.034 15.999 -3.164 1.00 79.12 93 THR A O 1
ATOM 706 N N . TRP A 1 94 ? 7.977 17.037 -1.502 1.00 77.31 94 TRP A N 1
ATOM 707 C CA . TRP A 1 94 ? 8.715 16.381 -0.428 1.00 77.31 94 TRP A CA 1
ATOM 708 C C . TRP A 1 94 ? 8.005 15.124 0.093 1.00 77.31 94 TRP A C 1
ATOM 710 O O . TRP A 1 94 ? 8.439 14.526 1.087 1.00 77.31 94 TRP A O 1
ATOM 720 N N . PHE A 1 95 ? 6.881 14.732 -0.514 1.00 78.62 95 PHE A N 1
ATOM 721 C CA . PHE A 1 95 ? 6.129 13.555 -0.108 1.00 78.62 95 PHE A CA 1
ATOM 722 C C . PHE A 1 95 ? 6.765 12.281 -0.661 1.00 78.62 95 PHE A C 1
ATOM 724 O O . PHE A 1 95 ? 6.561 11.911 -1.809 1.00 78.62 95 PHE A O 1
ATOM 731 N N . GLY A 1 96 ? 7.548 11.591 0.167 1.00 83.38 96 GLY A N 1
ATOM 732 C CA . GLY A 1 96 ? 8.060 10.253 -0.125 1.00 83.38 96 GLY A CA 1
ATOM 733 C C . GLY A 1 96 ? 7.344 9.193 0.713 1.00 83.38 96 GLY A C 1
ATOM 734 O O . GLY A 1 96 ? 7.811 8.915 1.820 1.00 83.38 96 GLY A O 1
ATOM 735 N N . PRO A 1 97 ? 6.222 8.604 0.251 1.00 85.00 97 PRO A N 1
ATOM 736 C CA . PRO A 1 97 ? 5.568 7.516 0.973 1.00 85.00 97 PRO A CA 1
ATOM 737 C C . PRO A 1 97 ? 6.407 6.241 0.878 1.00 85.00 97 PRO A C 1
ATOM 739 O O . PRO A 1 97 ? 6.557 5.665 -0.201 1.00 85.00 97 PRO A O 1
ATOM 742 N N . THR A 1 98 ? 6.968 5.800 2.002 1.00 84.06 98 THR A N 1
ATOM 743 C CA . THR A 1 98 ? 7.875 4.640 2.036 1.00 84.06 98 THR A CA 1
ATOM 744 C C . THR A 1 98 ? 7.183 3.347 2.426 1.00 84.06 98 THR A C 1
ATOM 746 O O . THR A 1 98 ? 7.564 2.292 1.929 1.00 84.06 98 THR A O 1
ATOM 749 N N . ASP A 1 99 ? 6.188 3.428 3.306 1.00 87.88 99 ASP A N 1
ATOM 750 C CA . ASP A 1 99 ? 5.404 2.277 3.731 1.00 87.88 99 ASP A CA 1
ATOM 751 C C . ASP A 1 99 ? 4.005 2.695 4.180 1.00 87.88 99 ASP A C 1
ATOM 753 O O . ASP A 1 99 ? 3.764 3.857 4.537 1.00 87.88 99 ASP A O 1
ATOM 757 N N . LEU A 1 100 ? 3.077 1.741 4.137 1.00 90.56 100 LEU A N 1
ATOM 758 C CA . LEU A 1 100 ? 1.714 1.938 4.595 1.00 90.56 100 LEU A CA 1
ATOM 759 C C . LEU A 1 100 ? 1.088 0.652 5.132 1.00 90.56 100 LEU A C 1
ATOM 761 O O . LEU A 1 100 ? 1.260 -0.441 4.598 1.00 90.56 100 LEU A O 1
ATOM 765 N N . CYS A 1 101 ? 0.268 0.817 6.159 1.00 91.06 101 CYS A N 1
ATOM 766 C CA . CYS A 1 101 ? -0.563 -0.230 6.730 1.00 91.06 101 CYS A CA 1
ATOM 767 C C . CYS A 1 101 ? -1.972 0.321 6.950 1.00 91.06 101 CYS A C 1
ATOM 769 O O . CYS A 1 101 ? -2.175 1.530 6.974 1.00 91.06 101 CYS A O 1
ATOM 771 N N . TYR A 1 102 ? -2.974 -0.536 7.108 1.00 89.19 102 TYR A N 1
ATOM 772 C CA . TYR A 1 102 ? -4.262 -0.081 7.622 1.00 89.19 102 TYR A CA 1
ATOM 773 C C . TYR A 1 102 ? -4.390 -0.488 9.079 1.00 89.19 102 TYR A C 1
ATOM 775 O O . TYR A 1 102 ? -3.988 -1.577 9.487 1.00 89.19 102 TYR A O 1
ATOM 783 N N . GLY A 1 103 ? -4.927 0.428 9.868 1.00 82.69 103 GLY A N 1
ATOM 784 C CA . GLY A 1 103 ? -5.176 0.192 11.267 1.00 82.69 103 GLY A CA 1
ATOM 785 C C . GLY A 1 103 ? -6.462 -0.594 11.493 1.00 82.69 103 GLY A C 1
ATOM 786 O O . GLY A 1 103 ? -7.263 -0.814 10.579 1.00 82.69 103 GLY A O 1
ATOM 787 N N . PRO A 1 104 ? -6.710 -0.944 12.755 1.00 75.88 104 PRO A N 1
ATOM 788 C CA . PRO A 1 104 ? -7.839 -1.768 13.160 1.00 75.88 104 PRO A CA 1
ATOM 789 C C . PRO A 1 104 ? -9.209 -1.150 12.846 1.00 75.88 104 PRO A C 1
ATOM 791 O O . PRO A 1 104 ? -10.193 -1.836 12.570 1.00 75.88 104 PRO A O 1
ATOM 794 N N . ALA A 1 105 ? -9.263 0.181 12.837 1.00 75.69 105 ALA A N 1
ATOM 795 C CA . ALA A 1 105 ? -10.437 0.950 12.451 1.00 75.69 105 ALA A CA 1
ATOM 796 C C . ALA A 1 105 ? -10.682 0.967 10.933 1.00 75.69 105 ALA A C 1
ATOM 798 O O . ALA A 1 105 ? -11.688 1.504 10.500 1.00 75.69 105 ALA A O 1
ATOM 799 N N . GLY A 1 106 ? -9.773 0.429 10.118 1.00 81.88 106 GLY A N 1
ATOM 800 C CA . GLY A 1 106 ? -9.830 0.483 8.659 1.00 81.88 106 GLY A CA 1
ATOM 801 C C . GLY A 1 106 ? -9.190 1.729 8.041 1.00 81.88 106 GLY A C 1
ATOM 802 O O . GLY A 1 106 ? -9.036 1.760 6.822 1.00 81.88 106 GLY A O 1
ATOM 803 N N . ALA A 1 107 ? -8.787 2.726 8.834 1.00 89.19 107 ALA A N 1
ATOM 804 C CA . ALA A 1 107 ? -8.030 3.874 8.335 1.00 89.19 107 ALA A CA 1
ATOM 805 C C . ALA A 1 107 ? -6.647 3.429 7.837 1.00 89.19 107 ALA A C 1
ATOM 807 O O . ALA A 1 107 ? -6.039 2.538 8.430 1.00 89.19 107 ALA A O 1
ATOM 808 N N . VAL A 1 108 ? -6.148 4.043 6.767 1.00 90.62 108 VAL A N 1
ATOM 809 C CA . VAL A 1 108 ? -4.810 3.751 6.235 1.00 90.62 108 VAL A CA 1
ATOM 810 C C . VAL A 1 108 ? -3.809 4.714 6.849 1.00 90.62 108 VAL A C 1
ATOM 812 O O . VAL A 1 108 ? -4.062 5.909 6.926 1.00 90.62 108 VAL A O 1
ATOM 815 N N . TYR A 1 109 ? -2.672 4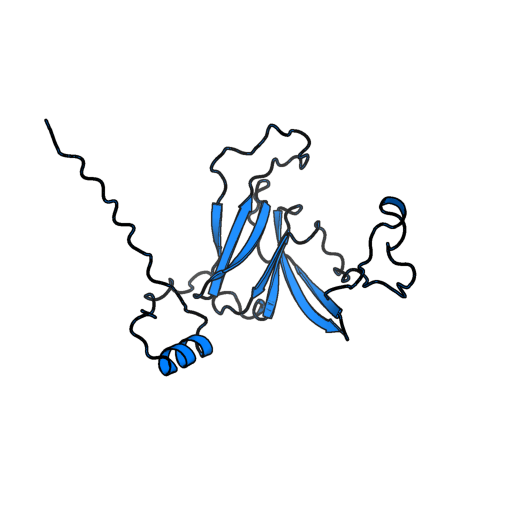.197 7.279 1.00 89.75 109 TYR A N 1
ATOM 816 C CA . TYR A 1 109 ? -1.560 4.950 7.822 1.00 89.75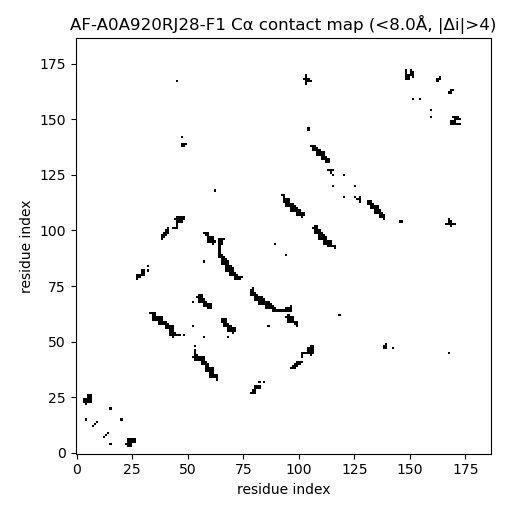 109 TYR A CA 1
ATOM 817 C C . TYR A 1 109 ? -0.387 4.823 6.870 1.00 89.75 109 TYR A C 1
ATOM 819 O O . TYR A 1 109 ? -0.082 3.719 6.428 1.00 89.75 109 TYR A O 1
ATOM 827 N N . PHE A 1 110 ? 0.277 5.930 6.563 1.00 87.88 110 PHE A N 1
ATOM 828 C CA . PHE A 1 110 ? 1.504 5.902 5.777 1.00 87.88 110 PHE A CA 1
ATOM 829 C C . PHE A 1 110 ? 2.599 6.714 6.455 1.00 87.88 110 PHE A C 1
ATOM 831 O O . PHE A 1 110 ? 2.335 7.754 7.069 1.00 87.88 110 PHE A O 1
ATOM 838 N N . CYS A 1 111 ? 3.833 6.234 6.336 1.00 85.44 111 CYS A N 1
ATOM 839 C CA . CYS A 1 111 ? 5.011 6.958 6.784 1.00 85.44 111 CYS A CA 1
ATOM 840 C C . CYS A 1 111 ? 5.610 7.756 5.623 1.00 85.44 111 CYS A C 1
ATOM 842 O O . CYS A 1 111 ? 5.737 7.276 4.492 1.00 85.44 111 CYS A O 1
ATOM 844 N N . ARG A 1 112 ? 5.952 9.010 5.916 1.00 78.88 112 ARG A N 1
ATOM 845 C CA . ARG A 1 112 ? 6.647 9.902 4.994 1.00 78.88 112 ARG A CA 1
ATOM 846 C C . ARG A 1 112 ? 8.104 10.007 5.398 1.00 78.88 112 ARG A C 1
ATOM 848 O O . ARG A 1 112 ? 8.402 10.479 6.498 1.00 78.88 112 ARG A O 1
ATOM 855 N N . LEU A 1 113 ? 8.983 9.685 4.460 1.00 70.88 113 LEU A N 1
ATOM 856 C CA . LEU A 1 113 ? 10.371 10.103 4.520 1.00 70.88 113 LEU A CA 1
ATOM 857 C C . LEU A 1 113 ? 10.521 11.414 3.728 1.00 70.88 113 LEU A C 1
ATOM 859 O O . LEU A 1 113 ? 10.158 11.445 2.549 1.00 70.88 113 LEU A O 1
ATOM 863 N N . PRO A 1 114 ? 11.004 12.508 4.344 1.00 64.44 114 PRO A N 1
ATOM 864 C CA . PRO A 1 114 ? 11.310 13.725 3.605 1.00 64.44 114 PRO A CA 1
ATOM 865 C C . PRO A 1 114 ? 12.461 13.465 2.627 1.00 64.44 114 PRO A C 1
ATOM 867 O O . PRO A 1 114 ? 13.460 12.839 2.983 1.00 64.44 114 PRO A O 1
ATOM 870 N N . ARG A 1 115 ? 12.316 13.954 1.396 1.00 60.91 115 ARG A N 1
ATOM 871 C CA . ARG A 1 115 ? 13.327 13.862 0.339 1.00 60.91 115 ARG A CA 1
ATOM 872 C C . ARG A 1 115 ? 13.445 15.204 -0.375 1.00 60.91 115 ARG A C 1
ATOM 874 O O . ARG A 1 115 ? 12.419 15.810 -0.670 1.00 60.91 115 ARG A O 1
ATOM 881 N N . SER A 1 116 ? 14.679 15.596 -0.691 1.00 55.59 116 SER A N 1
ATOM 882 C CA . SER A 1 116 ? 14.969 16.753 -1.535 1.00 55.59 116 SER A CA 1
ATOM 883 C C . SER A 1 116 ? 14.309 16.592 -2.928 1.00 55.59 116 SER A C 1
ATOM 885 O O . SER A 1 116 ? 14.393 15.508 -3.524 1.00 55.59 116 SER A O 1
ATOM 887 N N . PRO A 1 117 ? 13.614 17.625 -3.448 1.00 55.88 117 PRO A N 1
ATOM 888 C CA . PRO A 1 117 ? 12.860 17.568 -4.711 1.00 55.88 117 PRO A CA 1
ATOM 889 C C . PRO A 1 117 ? 13.692 17.228 -5.958 1.00 55.88 117 PRO A C 1
ATOM 891 O O . PRO A 1 117 ? 13.146 16.793 -6.966 1.00 55.88 117 PRO A O 1
ATOM 894 N N . ASP A 1 118 ? 15.009 17.413 -5.892 1.00 55.06 118 ASP A N 1
ATOM 895 C CA . ASP A 1 118 ? 15.989 17.160 -6.956 1.00 55.06 118 ASP A CA 1
ATOM 896 C C . ASP A 1 118 ? 16.276 15.664 -7.187 1.00 55.06 118 ASP A C 1
ATOM 898 O O . ASP A 1 118 ? 16.806 15.260 -8.221 1.00 55.06 118 ASP A O 1
ATOM 902 N N . GLY A 1 119 ? 15.908 14.807 -6.234 1.00 51.12 119 GLY A N 1
ATOM 903 C CA . GLY A 1 119 ? 15.981 13.360 -6.372 1.00 51.12 119 GLY A CA 1
ATOM 904 C C . GLY A 1 119 ? 17.368 12.738 -6.380 1.00 51.12 119 GLY A C 1
ATOM 905 O O . GLY A 1 119 ? 17.498 11.514 -6.498 1.00 51.12 119 GLY A O 1
ATOM 906 N N . THR A 1 120 ? 18.391 13.555 -6.184 1.00 48.94 120 THR A N 1
ATOM 907 C CA . THR A 1 120 ? 19.766 13.132 -6.010 1.00 48.94 120 THR A CA 1
ATOM 908 C C . THR A 1 120 ? 20.071 12.974 -4.531 1.00 48.94 120 THR A C 1
ATOM 910 O O . THR A 1 120 ? 20.505 13.897 -3.860 1.00 48.94 120 THR A O 1
ATOM 913 N N . SER A 1 121 ? 20.016 11.741 -4.026 1.00 45.03 121 SER A N 1
ATOM 914 C CA . SER A 1 121 ? 20.687 11.378 -2.767 1.00 45.03 121 SER A CA 1
ATOM 915 C C . SER A 1 121 ? 22.228 11.413 -2.883 1.00 45.03 121 SER A C 1
ATOM 917 O O . SER A 1 121 ? 22.918 10.622 -2.240 1.00 45.03 121 SER A O 1
ATOM 919 N N . ARG A 1 122 ? 22.788 12.256 -3.765 1.00 41.12 122 ARG A N 1
ATOM 920 C CA . ARG A 1 122 ? 24.238 12.395 -3.979 1.00 41.12 122 ARG A CA 1
ATOM 921 C C . ARG A 1 122 ? 24.897 13.224 -2.881 1.00 41.12 122 ARG A C 1
ATOM 923 O O . ARG A 1 122 ? 26.086 13.057 -2.635 1.00 41.12 122 ARG A O 1
ATOM 930 N N . SER A 1 123 ? 24.119 14.013 -2.153 1.00 38.47 123 SER A N 1
ATOM 931 C CA . SER A 1 123 ? 24.584 14.736 -0.978 1.00 38.47 123 SER A CA 1
ATOM 932 C C . SER A 1 123 ? 24.229 13.928 0.267 1.00 38.47 123 SER A C 1
ATOM 934 O O . SER A 1 123 ? 23.133 14.036 0.808 1.00 38.47 123 SER A O 1
ATOM 936 N N . ARG A 1 124 ? 25.177 13.123 0.763 1.00 38.19 124 ARG A N 1
ATOM 937 C CA . ARG A 1 124 ? 25.110 12.408 2.060 1.00 38.19 124 ARG A CA 1
ATOM 938 C C . ARG A 1 124 ? 24.786 13.337 3.257 1.00 38.19 124 ARG A C 1
ATOM 940 O O . ARG A 1 124 ? 24.501 12.850 4.346 1.00 38.19 124 ARG A O 1
ATOM 947 N N . CYS A 1 125 ? 24.814 14.653 3.047 1.00 37.16 125 CYS A N 1
ATOM 948 C CA . CYS A 1 125 ? 24.668 15.702 4.051 1.00 37.16 125 CYS A CA 1
ATOM 949 C C . CYS A 1 125 ? 23.275 16.358 4.098 1.00 37.16 125 CYS A C 1
ATOM 951 O O . CYS A 1 125 ? 22.987 17.049 5.070 1.00 37.16 125 CYS A O 1
ATOM 953 N N . GLU A 1 126 ? 22.390 16.123 3.123 1.00 45.25 126 GLU A N 1
ATOM 954 C CA . GLU A 1 126 ? 21.017 16.656 3.141 1.00 45.25 126 GLU A CA 1
ATOM 955 C C . GLU A 1 126 ? 20.040 15.610 3.671 1.00 45.25 126 GLU A C 1
ATOM 957 O O . GLU A 1 126 ? 19.101 15.158 3.014 1.00 45.25 126 GLU A O 1
ATOM 962 N N . VAL A 1 127 ? 20.272 15.190 4.911 1.00 49.47 127 VAL A N 1
ATOM 963 C CA . VAL A 1 127 ? 19.190 14.597 5.686 1.00 49.47 127 VAL A CA 1
ATOM 964 C C . VAL A 1 127 ? 18.194 15.736 5.871 1.00 49.47 127 VAL A C 1
ATOM 966 O O . VAL A 1 127 ? 18.506 16.701 6.569 1.00 49.47 127 VAL A O 1
ATOM 969 N N . GLY A 1 128 ? 17.037 15.668 5.199 1.00 53.50 128 GLY A N 1
ATOM 970 C CA . GLY A 1 128 ? 15.953 16.631 5.402 1.00 53.50 128 GLY A CA 1
ATOM 971 C C . GLY A 1 128 ? 15.740 16.878 6.902 1.00 53.50 128 GLY A C 1
ATOM 972 O O . GLY A 1 128 ? 16.051 15.988 7.701 1.00 53.50 128 GLY A O 1
ATOM 973 N N . PRO A 1 129 ? 15.264 18.069 7.306 1.00 55.62 129 PRO A N 1
ATOM 974 C CA . PRO A 1 129 ? 15.319 18.540 8.689 1.00 55.62 129 PRO A CA 1
ATOM 975 C C . PRO A 1 129 ? 14.972 17.423 9.676 1.00 55.62 129 PRO A C 1
ATOM 977 O O . PRO A 1 129 ? 13.892 16.822 9.605 1.00 55.62 129 PRO A O 1
ATOM 980 N N . LYS A 1 130 ? 15.940 17.086 10.543 1.00 54.88 130 LYS A N 1
ATOM 981 C CA . LYS A 1 130 ? 15.810 16.019 11.542 1.00 54.88 130 LYS A CA 1
ATOM 982 C C . LYS A 1 130 ? 14.519 16.272 12.327 1.00 54.88 130 LYS A C 1
ATOM 984 O O . LYS A 1 130 ? 14.390 17.305 12.969 1.00 54.88 130 LYS A O 1
ATOM 989 N N . GLY A 1 131 ? 13.552 15.359 12.217 1.00 59.84 131 GLY A N 1
ATOM 990 C CA . GLY A 1 131 ? 12.221 15.507 12.825 1.00 59.84 131 GLY A CA 1
ATOM 991 C C . GLY A 1 131 ? 11.046 15.645 11.847 1.00 59.84 131 GLY A C 1
ATOM 992 O O . GLY A 1 131 ? 9.903 15.570 12.282 1.00 59.84 131 GLY A O 1
ATOM 993 N N . ASN A 1 132 ? 11.279 15.760 10.533 1.00 66.44 132 ASN A N 1
ATOM 994 C CA . ASN A 1 132 ? 10.191 15.842 9.541 1.00 66.44 132 ASN A CA 1
ATOM 995 C C . ASN A 1 132 ? 9.586 14.493 9.108 1.00 66.44 132 ASN A C 1
ATOM 997 O O . ASN A 1 132 ? 8.724 14.457 8.225 1.00 66.44 132 ASN A O 1
ATOM 1001 N N . GLY A 1 133 ? 9.997 13.384 9.728 1.00 69.50 133 GLY A N 1
ATOM 1002 C CA . GLY A 1 133 ? 9.293 12.112 9.586 1.00 69.50 133 GLY A CA 1
ATOM 1003 C C . GLY A 1 133 ? 7.894 12.232 10.186 1.00 69.50 133 GLY A C 1
ATOM 1004 O O . GLY A 1 133 ? 7.747 12.557 11.361 1.00 69.50 133 GLY A O 1
ATOM 1005 N N . ARG A 1 134 ? 6.856 11.993 9.383 1.00 79.56 134 ARG A N 1
ATOM 1006 C CA . ARG A 1 134 ? 5.458 12.063 9.831 1.00 79.56 134 ARG A CA 1
ATOM 1007 C C . ARG A 1 134 ? 4.722 10.784 9.466 1.00 79.56 134 ARG A C 1
ATOM 1009 O O . ARG A 1 134 ? 4.947 10.215 8.396 1.00 79.56 134 ARG A O 1
ATOM 1016 N N . ILE A 1 135 ? 3.826 10.364 10.354 1.00 86.69 135 ILE A N 1
ATOM 1017 C CA . ILE A 1 135 ? 2.835 9.326 10.081 1.00 86.69 135 ILE A CA 1
ATOM 1018 C C . ILE A 1 135 ? 1.513 10.036 9.831 1.00 86.69 135 ILE A C 1
ATOM 1020 O O . ILE A 1 135 ? 1.032 10.787 10.678 1.00 86.69 135 ILE A O 1
ATOM 1024 N N . TYR A 1 136 ? 0.934 9.797 8.665 1.00 86.69 136 TYR A N 1
ATOM 1025 C CA . TYR A 1 136 ? -0.355 10.359 8.291 1.00 86.69 136 TYR A CA 1
ATOM 1026 C C . TYR A 1 136 ? -1.425 9.287 8.386 1.00 86.69 136 TYR A C 1
ATOM 1028 O O . TYR A 1 136 ? -1.172 8.126 8.072 1.00 86.69 136 TYR A O 1
ATOM 1036 N N . ARG A 1 137 ? -2.631 9.693 8.782 1.00 89.31 137 ARG A N 1
ATOM 1037 C CA . ARG A 1 137 ? -3.833 8.861 8.771 1.00 89.31 137 ARG A CA 1
ATOM 1038 C C . ARG A 1 137 ? -4.750 9.332 7.646 1.00 89.31 137 ARG A C 1
ATOM 1040 O O . ARG A 1 137 ? -5.135 10.495 7.614 1.00 89.31 137 ARG A O 1
ATOM 1047 N N . VAL A 1 138 ? -5.134 8.414 6.770 1.00 88.38 138 VAL A N 1
ATOM 1048 C CA . VAL A 1 138 ? -6.094 8.606 5.680 1.00 88.38 138 VAL A CA 1
ATOM 1049 C C . VAL A 1 138 ? -7.375 7.866 6.008 1.00 88.38 138 VAL A C 1
ATOM 1051 O O . VAL A 1 138 ? -7.371 6.677 6.342 1.00 88.38 138 VAL A O 1
ATOM 1054 N N . GLN A 1 139 ? -8.489 8.570 5.876 1.00 87.06 139 GLN A N 1
ATOM 1055 C CA . GLN A 1 139 ? -9.819 8.024 6.081 1.00 87.06 139 GLN A CA 1
ATOM 1056 C C . GLN A 1 139 ? -10.796 8.715 5.129 1.00 87.06 139 GLN A C 1
ATOM 1058 O O . GLN A 1 139 ? -10.536 9.839 4.700 1.00 87.06 139 GLN A O 1
ATOM 1063 N N . ALA A 1 140 ? -11.900 8.052 4.777 1.00 82.56 140 ALA A N 1
ATOM 1064 C CA . ALA A 1 140 ? -12.943 8.709 3.998 1.00 82.56 140 ALA A CA 1
ATOM 1065 C C . ALA A 1 140 ? -13.527 9.899 4.772 1.00 82.56 140 ALA A C 1
ATOM 1067 O O . ALA A 1 140 ? -13.666 9.848 5.998 1.00 82.56 140 ALA A O 1
ATOM 1068 N N . ALA A 1 141 ? -13.880 10.956 4.042 1.00 80.38 141 ALA A N 1
ATOM 1069 C CA . ALA A 1 141 ? -14.554 12.115 4.609 1.00 80.38 141 ALA A CA 1
ATOM 1070 C C . ALA A 1 141 ? -15.871 11.688 5.281 1.00 80.38 141 ALA A C 1
ATOM 1072 O O . ALA A 1 141 ? -16.623 10.890 4.725 1.00 80.38 141 ALA A O 1
ATOM 1073 N N . GLY A 1 142 ? -16.121 12.178 6.498 1.00 72.44 142 GLY A N 1
ATOM 1074 C CA . GLY A 1 142 ? -17.321 11.839 7.274 1.00 72.44 142 GLY A CA 1
ATOM 1075 C C . GLY A 1 142 ? -17.331 10.434 7.886 1.00 72.44 142 GLY A C 1
ATOM 1076 O O . GLY A 1 142 ? -18.292 10.072 8.562 1.00 72.44 142 GLY A O 1
ATOM 1077 N N . ALA A 1 143 ? -16.279 9.630 7.701 1.00 69.69 143 ALA A N 1
ATOM 1078 C CA . ALA A 1 143 ? -16.179 8.360 8.403 1.00 69.69 143 ALA A CA 1
ATOM 1079 C C . ALA A 1 143 ? -16.030 8.615 9.909 1.00 69.69 143 ALA A C 1
ATOM 1081 O O . ALA A 1 143 ? -15.178 9.402 10.327 1.00 69.69 143 ALA A O 1
ATOM 1082 N N . ALA A 1 144 ? -16.846 7.926 10.713 1.00 63.31 144 ALA A N 1
ATOM 1083 C CA . ALA A 1 144 ? -16.839 8.071 12.162 1.00 63.31 144 ALA A CA 1
ATOM 1084 C C . ALA A 1 144 ? -15.413 7.945 12.727 1.00 63.31 144 ALA A C 1
ATOM 1086 O O . ALA A 1 144 ? -14.601 7.131 12.258 1.00 63.31 144 ALA A O 1
ATOM 1087 N N . ALA A 1 145 ? -15.111 8.763 13.740 1.00 59.44 145 ALA A N 1
ATOM 1088 C CA . ALA A 1 145 ? -13.889 8.618 14.516 1.00 59.44 145 ALA A CA 1
ATOM 1089 C C . ALA A 1 145 ? -13.763 7.167 15.002 1.00 59.44 145 ALA A C 1
ATOM 1091 O O . ALA A 1 145 ? -14.764 6.465 15.161 1.00 59.44 145 ALA A O 1
ATOM 1092 N N . THR A 1 146 ? -12.526 6.702 15.205 1.00 60.59 146 THR A N 1
ATOM 1093 C CA . THR A 1 146 ? -12.283 5.362 15.751 1.00 60.59 146 THR A CA 1
ATOM 1094 C C . THR A 1 146 ? -13.160 5.183 16.987 1.00 60.59 146 THR A C 1
ATOM 1096 O O . THR A 1 146 ? -12.998 5.936 17.943 1.00 60.59 146 THR A O 1
ATOM 1099 N N . GLY A 1 147 ? -14.113 4.243 16.937 1.00 58.09 147 GLY A N 1
ATOM 1100 C CA . GLY A 1 147 ? -14.985 3.955 18.074 1.00 58.09 147 GLY A CA 1
ATOM 1101 C C . GLY A 1 147 ? -14.164 3.610 19.323 1.00 58.09 147 GLY A C 1
ATOM 1102 O O . GLY A 1 147 ? -12.973 3.297 19.189 1.00 58.09 147 GLY A O 1
ATOM 1103 N N . PRO A 1 148 ? -14.767 3.675 20.523 1.00 58.44 148 PRO A N 1
ATOM 1104 C CA . PRO A 1 148 ? -14.058 3.399 21.767 1.00 58.44 148 PRO A CA 1
ATOM 1105 C C . PRO A 1 148 ? -13.303 2.070 21.657 1.00 58.44 148 PRO A C 1
ATOM 1107 O O . PRO A 1 148 ? -13.821 1.086 21.123 1.00 58.44 148 PRO A O 1
ATOM 1110 N N . GLY A 1 149 ? -12.036 2.082 22.080 1.00 65.25 149 GLY A N 1
ATOM 1111 C CA . GLY A 1 149 ? -11.177 0.905 22.016 1.00 65.25 149 GLY A CA 1
ATOM 1112 C C . GLY A 1 149 ? -11.823 -0.255 22.767 1.00 65.25 149 GLY A C 1
ATOM 1113 O O . GLY A 1 149 ? -12.285 -0.081 23.890 1.00 65.25 149 GLY A O 1
ATOM 1114 N N . ILE A 1 150 ? -11.871 -1.426 22.136 1.00 73.94 150 ILE A N 1
ATOM 1115 C CA . ILE A 1 150 ? -12.349 -2.649 22.782 1.00 73.94 150 ILE A CA 1
ATOM 1116 C C . ILE A 1 150 ? -11.273 -3.088 23.776 1.00 73.94 150 ILE A C 1
ATOM 1118 O O . ILE A 1 150 ? -10.108 -3.231 23.395 1.00 73.94 150 ILE A O 1
ATOM 1122 N N . ASP A 1 151 ? -11.647 -3.306 25.036 1.00 80.19 151 ASP A N 1
ATOM 1123 C CA . ASP A 1 151 ? -10.734 -3.869 26.027 1.00 80.19 151 ASP A CA 1
ATOM 1124 C C . ASP A 1 151 ? -10.533 -5.362 25.765 1.00 80.19 151 ASP A C 1
ATOM 1126 O O . ASP A 1 151 ? -11.249 -6.219 26.262 1.00 80.19 151 ASP A O 1
ATOM 1130 N N . VAL A 1 152 ? -9.537 -5.675 24.942 1.00 80.62 152 VAL A N 1
ATOM 1131 C CA . VAL A 1 152 ? -9.214 -7.057 24.568 1.00 80.62 152 VAL A CA 1
ATOM 1132 C C . VAL A 1 152 ? -8.684 -7.900 25.731 1.00 80.62 152 VAL A C 1
ATOM 1134 O O . VAL A 1 152 ? -8.535 -9.104 25.568 1.00 80.62 152 VAL A O 1
ATOM 1137 N N . VAL A 1 153 ? -8.360 -7.288 26.875 1.00 85.25 153 VAL A N 1
ATOM 1138 C CA . VAL A 1 153 ? -7.840 -8.004 28.050 1.00 85.25 153 VAL A CA 1
ATOM 1139 C C . VAL A 1 153 ? -8.971 -8.641 28.855 1.00 85.25 153 VAL A C 1
ATOM 1141 O O . VAL A 1 153 ? -8.766 -9.690 29.455 1.00 85.25 153 VAL A O 1
ATOM 1144 N N . SER A 1 154 ? -10.155 -8.028 28.857 1.00 87.06 154 SER A N 1
ATOM 1145 C CA . SER A 1 154 ? -11.313 -8.508 29.618 1.00 87.06 154 SER A CA 1
ATOM 1146 C C . SER A 1 154 ? -12.191 -9.502 28.853 1.00 87.06 154 SER A C 1
ATOM 1148 O O . SER A 1 154 ? -13.086 -10.096 29.446 1.00 87.06 154 SER A O 1
ATOM 1150 N N . LEU A 1 155 ? -11.931 -9.714 27.560 1.00 87.12 155 LEU A N 1
ATOM 1151 C CA . LEU A 1 155 ? -12.688 -10.641 26.722 1.00 87.12 155 LEU A CA 1
ATOM 1152 C C . LEU A 1 155 ? -12.194 -12.083 26.866 1.00 87.12 155 LEU A C 1
ATOM 1154 O O . LEU A 1 155 ? -10.990 -12.349 26.883 1.00 87.12 155 LEU A O 1
ATOM 1158 N N . SER A 1 156 ? -13.135 -13.026 26.877 1.00 89.69 156 SER A N 1
ATOM 1159 C CA . SER A 1 156 ? -12.827 -14.455 26.771 1.00 89.69 156 SER A CA 1
ATOM 1160 C C . SER A 1 156 ? -12.288 -14.826 25.381 1.00 89.69 156 SER A C 1
ATOM 1162 O O . SER A 1 156 ? -12.486 -14.108 24.397 1.00 89.69 156 SER A O 1
ATOM 1164 N N . SER A 1 157 ? -11.638 -15.987 25.264 1.00 88.50 157 SER A N 1
ATOM 1165 C CA . SER A 1 157 ? -11.102 -16.486 23.988 1.00 88.50 157 SER A CA 1
ATOM 1166 C C . SER A 1 157 ? -12.159 -16.563 22.877 1.00 88.50 157 SER A C 1
ATOM 1168 O O . SER A 1 157 ? -11.889 -16.161 21.744 1.00 88.50 157 SER A O 1
ATOM 1170 N N . ASP A 1 158 ? -13.375 -17.014 23.191 1.00 89.88 158 ASP A N 1
ATOM 1171 C CA . ASP A 1 158 ? -14.463 -17.130 22.211 1.00 89.88 158 ASP A CA 1
ATOM 1172 C C . ASP A 1 158 ? -14.966 -15.760 21.741 1.00 89.88 158 ASP A C 1
ATOM 1174 O O . ASP A 1 158 ? -15.260 -15.557 20.557 1.00 89.88 158 ASP A O 1
ATOM 1178 N N . GLU A 1 159 ? -15.029 -14.788 22.650 1.00 84.94 159 GLU A N 1
ATOM 1179 C CA . GLU A 1 159 ? -15.374 -13.405 22.322 1.00 84.94 159 GLU A CA 1
ATOM 1180 C C . GLU A 1 159 ? -14.284 -12.741 21.480 1.00 84.94 159 GLU A C 1
ATOM 1182 O O . GLU A 1 159 ? -14.597 -12.067 20.496 1.00 84.94 159 GLU A O 1
ATOM 1187 N N . LEU A 1 160 ? -13.007 -12.994 21.782 1.00 84.25 160 LEU A N 1
ATOM 1188 C CA . LEU A 1 160 ? -11.879 -12.517 20.980 1.00 84.25 160 LEU A CA 1
ATOM 1189 C C . LEU A 1 160 ? -11.926 -13.060 19.549 1.00 84.25 160 LEU A C 1
ATOM 1191 O O . LEU A 1 160 ? -11.710 -12.302 18.600 1.00 84.25 160 LEU A O 1
ATOM 1195 N N . VAL A 1 161 ? -12.263 -14.341 19.365 1.00 84.69 161 VAL A N 1
ATOM 1196 C CA . VAL A 1 161 ? -12.434 -14.933 18.028 1.00 84.69 161 VAL A CA 1
ATOM 1197 C C . VAL A 1 161 ? -13.597 -14.272 17.282 1.00 84.69 161 VAL A C 1
ATOM 1199 O O . VAL A 1 161 ? -13.461 -13.958 16.095 1.00 84.69 161 VAL A O 1
ATOM 1202 N N . LYS A 1 162 ? -14.723 -14.001 17.956 1.00 81.31 162 LYS A N 1
ATOM 1203 C CA . LYS A 1 162 ? -15.864 -13.283 17.355 1.00 81.31 162 LYS A CA 1
ATOM 1204 C C . LYS A 1 162 ? -15.491 -11.857 16.946 1.00 81.31 162 LYS A C 1
ATOM 1206 O O . LYS A 1 162 ? -15.808 -11.445 15.826 1.00 81.31 162 LYS A O 1
ATOM 1211 N N . VAL A 1 163 ? -14.778 -11.122 17.803 1.00 76.19 163 VAL A N 1
ATOM 1212 C CA . VAL A 1 163 ? -14.292 -9.766 17.502 1.00 76.19 163 VAL A CA 1
ATOM 1213 C C . VAL A 1 163 ? -13.329 -9.796 16.317 1.00 76.19 163 VAL A C 1
ATOM 1215 O O . VAL A 1 163 ? -13.569 -9.082 15.348 1.00 76.19 163 VAL A O 1
ATOM 1218 N N . ALA A 1 164 ? -12.321 -10.674 16.325 1.00 71.56 164 ALA A N 1
ATOM 1219 C CA . ALA A 1 164 ? -11.329 -10.786 15.252 1.00 71.56 164 ALA A CA 1
ATOM 1220 C C . ALA A 1 164 ? -11.942 -11.136 13.883 1.00 71.56 164 ALA A C 1
ATOM 1222 O O . ALA A 1 164 ? -11.443 -10.688 12.849 1.00 71.56 164 ALA A O 1
ATOM 1223 N N . ARG A 1 165 ? -13.033 -11.914 13.865 1.00 67.94 165 ARG A N 1
ATOM 1224 C CA . ARG A 1 165 ? -13.767 -12.271 12.637 1.00 67.94 165 ARG A CA 1
ATOM 1225 C C . ARG A 1 165 ? -14.641 -11.134 12.107 1.00 67.94 165 ARG A C 1
ATOM 1227 O O . ARG A 1 165 ? -14.738 -10.960 10.897 1.00 67.94 165 ARG A O 1
ATOM 1234 N N . THR A 1 166 ? -15.273 -10.374 12.999 1.00 57.22 166 THR A N 1
ATOM 1235 C CA . THR A 1 166 ? -16.271 -9.345 12.642 1.00 57.22 166 THR A CA 1
ATOM 1236 C C . THR A 1 166 ? -15.632 -7.978 12.407 1.00 57.22 166 THR A C 1
ATOM 1238 O O . THR A 1 166 ? -16.180 -7.101 11.741 1.00 57.22 166 THR A O 1
ATOM 1241 N N . SER A 1 167 ? -14.457 -7.752 12.980 1.00 53.81 167 SER A N 1
ATOM 1242 C CA . SER A 1 167 ? -13.761 -6.485 12.919 1.00 53.81 167 SER A CA 1
ATOM 1243 C C . SER A 1 167 ? -12.277 -6.724 13.137 1.00 53.81 167 SER A C 1
ATOM 1245 O O . SER A 1 167 ? -11.861 -7.178 14.195 1.00 53.81 167 SER A O 1
ATOM 1247 N N . GLN A 1 168 ? -11.429 -6.260 12.222 1.00 52.50 168 GLN A N 1
ATOM 1248 C CA . GLN A 1 168 ? -10.002 -6.088 12.522 1.00 52.50 168 GLN A CA 1
ATOM 1249 C C . GLN A 1 168 ? -9.762 -4.997 13.595 1.00 52.50 168 GLN A C 1
ATOM 1251 O O . GLN A 1 168 ? -8.653 -4.503 13.705 1.00 52.50 168 GLN A O 1
ATOM 1256 N N . ARG A 1 169 ? -10.771 -4.633 14.411 1.00 50.56 169 ARG A N 1
ATOM 1257 C CA . ARG A 1 169 ? -10.779 -3.613 15.471 1.00 50.56 169 ARG A CA 1
ATOM 1258 C C . ARG A 1 169 ? -9.992 -4.070 16.708 1.00 50.56 169 ARG A C 1
ATOM 1260 O O . ARG A 1 169 ? -10.540 -4.153 17.799 1.00 50.56 169 ARG A O 1
ATOM 1267 N N . VAL A 1 170 ? -8.707 -4.372 16.563 1.00 44.91 170 VAL A N 1
ATOM 1268 C CA . VAL A 1 170 ? -7.824 -4.623 17.710 1.00 44.91 170 VAL A CA 1
ATOM 1269 C C . VAL A 1 170 ? -7.024 -3.359 18.006 1.00 44.91 170 VAL A C 1
ATOM 1271 O O . VAL A 1 170 ? -6.059 -3.052 17.314 1.00 44.91 170 VAL A O 1
ATOM 1274 N N . VAL A 1 171 ? -7.421 -2.614 19.037 1.00 46.19 171 VAL A N 1
ATOM 1275 C CA . VAL A 1 171 ? -6.596 -1.549 19.625 1.00 46.19 171 VAL A CA 1
ATOM 1276 C C . VAL A 1 171 ? -6.144 -2.052 20.989 1.00 46.19 171 VAL A C 1
ATOM 1278 O O . VAL A 1 171 ? -6.966 -2.237 21.880 1.00 46.19 171 VAL A O 1
ATOM 1281 N N . ARG A 1 172 ? -4.841 -2.299 21.164 1.00 36.88 172 ARG A N 1
ATOM 1282 C CA . ARG A 1 172 ? -4.287 -2.510 22.506 1.00 36.88 172 ARG A CA 1
ATOM 1283 C C . ARG A 1 172 ? -4.348 -1.185 23.259 1.00 36.88 172 ARG A C 1
ATOM 1285 O O . ARG A 1 172 ? -4.004 -0.143 22.703 1.00 36.88 172 ARG A O 1
ATOM 1292 N N . ARG A 1 173 ? -4.783 -1.240 24.517 1.00 32.12 173 ARG A N 1
ATOM 1293 C CA . ARG A 1 173 ? -4.765 -0.112 25.453 1.00 32.12 173 ARG A CA 1
ATOM 1294 C C . ARG A 1 173 ? -3.378 0.557 25.385 1.00 32.12 173 ARG A C 1
ATOM 1296 O O . ARG A 1 173 ? -2.386 -0.170 25.483 1.00 32.12 173 ARG A O 1
ATOM 1303 N N . PRO A 1 174 ? -3.262 1.883 25.180 1.00 35.25 174 PRO A N 1
ATOM 1304 C CA . PRO A 1 174 ? -1.966 2.535 25.284 1.00 35.25 174 PRO A 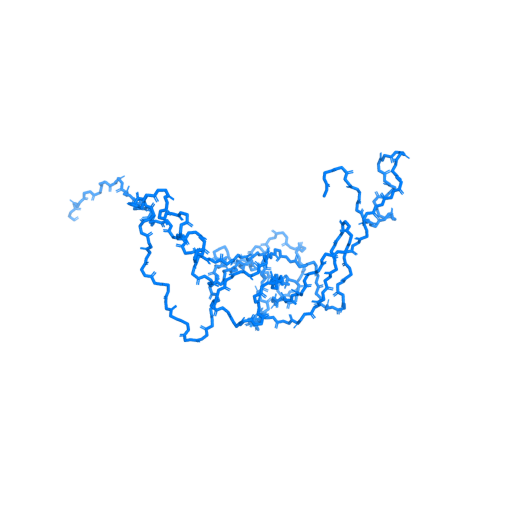CA 1
ATOM 1305 C C . PRO A 1 174 ? -1.454 2.293 26.704 1.00 35.25 174 PRO A C 1
ATOM 1307 O O . PRO A 1 174 ? -2.119 2.644 27.680 1.00 35.25 174 PRO A O 1
ATOM 1310 N N . GLY A 1 175 ? -0.315 1.610 26.820 1.00 30.03 175 GLY A N 1
ATOM 1311 C CA . GLY A 1 175 ? 0.347 1.435 28.101 1.00 30.03 175 GLY A CA 1
ATOM 1312 C C . GLY A 1 175 ? 0.663 2.816 28.654 1.00 30.03 175 GLY A C 1
ATOM 1313 O O . GLY A 1 175 ? 1.361 3.600 28.015 1.00 30.03 175 GLY A O 1
ATOM 1314 N N . THR A 1 176 ? 0.126 3.142 29.824 1.00 34.00 176 THR A N 1
ATOM 1315 C CA . THR A 1 176 ? 0.600 4.292 30.584 1.00 34.00 176 THR A CA 1
ATOM 1316 C C . THR A 1 176 ? 2.037 3.992 30.991 1.00 34.00 176 THR A C 1
ATOM 1318 O O . THR A 1 176 ? 2.262 3.228 31.931 1.00 34.00 176 THR A O 1
ATOM 1321 N N . CYS A 1 177 ? 3.015 4.570 30.294 1.00 28.89 177 CYS A N 1
ATOM 1322 C CA . CYS A 1 177 ? 4.352 4.724 30.850 1.00 28.89 177 CYS A CA 1
ATOM 1323 C C . CYS A 1 177 ? 4.211 5.625 32.081 1.00 28.89 177 CYS A C 1
ATOM 1325 O O . CYS A 1 177 ? 4.112 6.845 31.965 1.00 28.89 177 CYS A O 1
ATOM 1327 N N . ARG A 1 178 ? 4.126 5.021 33.271 1.00 30.95 178 ARG A N 1
ATOM 1328 C CA . ARG A 1 178 ? 4.346 5.748 34.520 1.00 30.95 178 ARG A CA 1
ATOM 1329 C C . ARG A 1 178 ? 5.808 6.180 34.505 1.00 30.95 178 ARG A C 1
ATOM 1331 O O . ARG A 1 178 ? 6.690 5.349 34.698 1.00 30.95 178 ARG A O 1
ATOM 1338 N N . ASN A 1 179 ? 6.058 7.464 34.269 1.00 31.19 179 ASN A N 1
ATOM 1339 C CA . ASN A 1 179 ? 7.340 8.068 34.605 1.00 31.19 179 ASN A CA 1
ATOM 1340 C C . ASN A 1 179 ? 7.485 8.003 36.131 1.00 31.19 179 ASN A C 1
ATOM 1342 O O . ASN A 1 179 ? 6.946 8.833 36.859 1.00 31.19 179 ASN A O 1
ATOM 1346 N N . GLY A 1 180 ? 8.173 6.970 36.617 1.00 37.41 180 GLY A N 1
ATOM 1347 C CA . GLY A 1 180 ? 8.789 6.985 37.934 1.00 37.41 180 GLY A CA 1
ATOM 1348 C C . GLY A 1 180 ? 9.920 8.004 37.895 1.00 37.41 180 GLY A C 1
ATOM 1349 O O . GLY A 1 180 ? 10.990 7.727 37.368 1.00 37.41 180 GLY A O 1
ATOM 1350 N N . GLY A 1 181 ? 9.648 9.206 38.385 1.00 30.39 181 GLY A N 1
ATOM 1351 C CA . GLY A 1 181 ? 10.611 10.296 38.428 1.00 30.39 181 GLY A CA 1
ATOM 1352 C C . GLY A 1 181 ? 10.052 11.418 39.279 1.00 30.39 181 GLY A C 1
ATOM 1353 O O . GLY A 1 181 ? 9.486 12.374 38.760 1.00 30.39 181 GLY A O 1
ATOM 1354 N N . GLY A 1 182 ? 10.156 11.259 40.598 1.00 37.91 182 GLY A N 1
ATOM 1355 C CA . GLY A 1 182 ? 9.912 12.346 41.531 1.00 37.91 182 GLY A CA 1
ATOM 1356 C C . GLY A 1 182 ? 10.896 13.477 41.255 1.00 37.91 182 GLY A C 1
ATOM 1357 O O . GLY A 1 182 ? 12.105 13.281 41.327 1.00 37.91 182 GLY A O 1
ATOM 1358 N N . VAL A 1 183 ? 10.375 14.661 40.957 1.00 34.53 183 VAL A N 1
ATOM 1359 C CA . VAL A 1 183 ? 11.126 15.910 41.061 1.00 34.53 183 VAL A CA 1
ATOM 1360 C C . VAL A 1 183 ? 10.324 16.796 41.993 1.00 34.53 183 VAL A C 1
ATOM 1362 O O . VAL A 1 183 ? 9.214 17.224 41.684 1.00 34.53 183 VAL A O 1
ATOM 1365 N N . GLY A 1 184 ? 10.872 16.956 43.194 1.00 29.09 184 GLY A N 1
ATOM 1366 C CA . GLY A 1 184 ? 10.307 17.774 44.246 1.00 29.09 184 GLY A CA 1
ATOM 1367 C C . GLY A 1 184 ? 10.282 19.242 43.847 1.00 29.09 184 GLY A C 1
ATOM 1368 O O . GLY A 1 184 ? 11.242 19.787 43.309 1.00 29.09 184 GLY A O 1
ATOM 1369 N N . THR A 1 185 ? 9.177 19.888 44.184 1.00 34.75 185 THR A N 1
ATOM 1370 C CA . THR A 1 185 ? 9.076 21.335 44.314 1.00 34.75 185 THR A CA 1
ATOM 1371 C C . THR A 1 185 ? 10.034 21.822 45.401 1.00 34.75 185 THR A C 1
ATOM 1373 O O . THR A 1 185 ? 9.873 21.472 46.574 1.00 34.75 185 THR A O 1
ATOM 1376 N N . ARG A 1 186 ? 10.991 22.681 45.047 1.00 33.44 186 ARG A N 1
ATOM 1377 C CA . ARG A 1 186 ? 11.567 23.660 45.975 1.00 33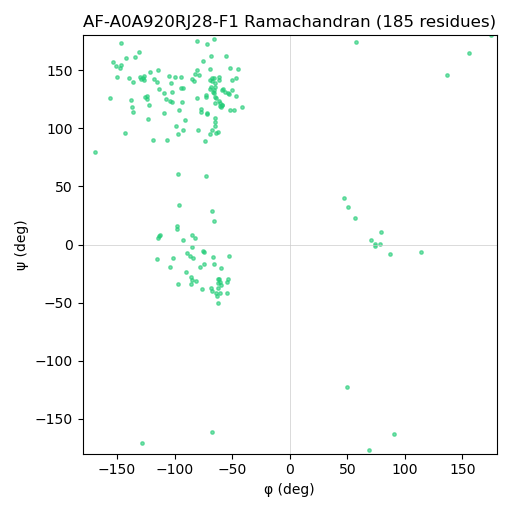.44 186 ARG A CA 1
ATOM 1378 C C . ARG A 1 186 ? 11.696 25.006 45.266 1.00 33.44 186 ARG A C 1
ATOM 1380 O O . ARG A 1 186 ? 12.475 25.104 44.332 1.00 33.44 186 ARG A O 1
ATOM 1387 N N . ARG A 1 187 ? 10.891 25.936 45.792 1.00 36.34 187 ARG A N 1
ATOM 1388 C CA . ARG A 1 187 ? 10.964 27.408 45.827 1.00 36.34 187 ARG A CA 1
ATOM 1389 C C . ARG A 1 187 ? 11.400 28.141 44.567 1.00 36.34 187 ARG A C 1
ATOM 1391 O O . ARG A 1 187 ? 12.595 28.071 44.228 1.00 36.34 187 ARG A O 1
#

Radius of gyration: 22.07 Å; Cα contacts (8 Å, |Δi|>4): 307; chains: 1; bounding box: 44×54×64 Å

Foldseek 3Di:
DPPAAADDPCVVVPDDPDPPDPDHHYPADAADDDADPFAAWDQQCADFPPPVSHRWIWTWRQLVLFIWIWHWDDDPPRIHIDTPGTPGHPVDLQFGFRYWDAAQNSWIKTKGQGDDSVPDPVPVPCRDPPPPIDIDTHGDPPRDDLPDQDAPVPDDPVVNVVCVVVTSRHDHDPDPPPPPDDDDDDD

Solvent-accessible surface area (backbone atoms only — not comparable to full-atom values): 11579 Å² total; per-residue (Å²): 117,90,95,65,50,62,69,68,63,45,90,83,66,49,77,78,95,51,94,88,60,93,66,60,46,70,77,67,64,64,76,79,66,86,53,60,75,67,23,46,47,39,68,34,79,45,74,42,48,62,75,86,49,47,70,19,38,39,26,18,18,43,75,57,31,26,22,40,30,25,45,71,41,84,46,90,98,48,57,47,50,44,70,73,50,76,78,41,73,78,90,38,75,45,39,18,29,50,35,41,49,65,48,38,72,16,34,36,35,36,37,33,46,58,45,70,77,83,72,65,83,80,53,88,78,69,68,53,68,89,80,61,65,46,78,46,81,48,65,38,87,89,55,76,71,78,67,83,71,52,67,72,84,82,48,51,74,68,55,47,53,51,44,59,74,78,37,65,56,69,46,78,77,80,77,79,79,74,80,86,70,91,76,82,91,76,134

pLDDT: mean 74.28, std 18.45, range [28.89, 93.0]

Secondary structure (DSSP, 8-state):
-TT--B---HHHH-S-S-TT----BPPPP-TT--SSSEEEEEE---SSS-GGGTTPEEEEETTTTEEEEEEEEEETTEEEEEEEEEEEE---TT-EEEEEEE-TTS-EEEEEEP--TT--TT-TT---STT--EEEEE--TTPPP-PPPP-TTTS-HHHHHHHHHH-----PPPP------------